Protein AF-A0A7J3XBU8-F1 (afdb_monomer)

Sequence (231 aa):
EALAASSRVFRGDYAGIREYVPGDHPRSVHWKKSVSLGELVVKVYESGGGEAGGSPALVVADWGASNPVELDYLIQTTYSALVVGRGRRYLYLILPSGRVYYVAGDTLEVLKALDTIILVEGVEVRFNYESFQRVGLREVIAEIGKAGGKLTLVDSYYRALAKALVDDVEERDVAKGTTYVIIHPKAYALKYTYLALELEARGYRGVSPRVLKPEEVVTKLREAVAMARGY

Mean predicted aligned error: 11.71 Å

pLDDT: mean 80.99, std 16.02, range [29.06, 97.31]

Structure (mmCIF, N/CA/C/O backbone):
data_AF-A0A7J3XBU8-F1
#
_entry.id   AF-A0A7J3XBU8-F1
#
loop_
_atom_site.group_PDB
_atom_site.id
_atom_site.type_symbol
_atom_site.label_atom_id
_atom_site.label_alt_id
_atom_site.label_comp_id
_atom_site.label_asym_id
_atom_site.label_entity_id
_atom_site.label_seq_id
_atom_site.pdbx_PDB_ins_code
_atom_site.Cartn_x
_atom_site.Cartn_y
_atom_site.Cartn_z
_atom_site.occupancy
_atom_site.B_iso_or_equiv
_atom_site.auth_seq_id
_atom_site.auth_comp_id
_atom_site.auth_asym_id
_atom_site.auth_atom_id
_atom_site.pdbx_PDB_model_num
ATOM 1 N N . GLU A 1 1 ? 16.327 10.574 41.858 1.00 38.88 1 GLU A N 1
ATOM 2 C CA . GLU A 1 1 ? 15.604 9.476 41.168 1.00 38.88 1 GLU A CA 1
ATOM 3 C C . GLU A 1 1 ? 15.016 9.845 39.794 1.00 38.88 1 GLU A C 1
ATOM 5 O O . GLU A 1 1 ? 15.082 9.014 38.899 1.00 38.88 1 GLU A O 1
ATOM 10 N N . ALA A 1 2 ? 14.557 11.081 39.540 1.00 34.72 2 ALA A N 1
ATOM 11 C CA . ALA A 1 2 ? 13.993 11.494 38.235 1.00 34.72 2 ALA A CA 1
ATOM 12 C C . ALA A 1 2 ? 14.961 11.445 37.022 1.00 34.72 2 ALA A C 1
ATOM 14 O O . ALA A 1 2 ? 14.530 11.289 35.881 1.00 34.72 2 ALA A O 1
ATOM 15 N N . LEU A 1 3 ? 16.277 11.530 37.246 1.00 33.47 3 LEU A N 1
ATOM 16 C CA . LEU A 1 3 ? 17.291 11.456 36.182 1.00 33.47 3 LEU A CA 1
ATOM 17 C C . LEU A 1 3 ? 17.485 10.034 35.623 1.00 33.47 3 LEU A C 1
ATOM 19 O O . LEU A 1 3 ? 17.812 9.883 34.448 1.00 33.47 3 LEU A O 1
ATOM 23 N N . ALA A 1 4 ? 17.228 8.993 36.422 1.00 29.92 4 ALA A N 1
ATOM 24 C CA . ALA A 1 4 ? 17.397 7.598 36.003 1.00 29.92 4 ALA A CA 1
ATOM 25 C C . ALA A 1 4 ? 16.232 7.089 35.129 1.00 29.92 4 ALA A C 1
ATOM 27 O O . ALA A 1 4 ? 16.420 6.192 34.311 1.00 29.92 4 ALA A O 1
ATOM 28 N N . ALA A 1 5 ? 15.044 7.696 35.241 1.00 33.78 5 ALA A N 1
ATOM 29 C CA . ALA A 1 5 ? 13.906 7.412 34.361 1.00 33.78 5 ALA A CA 1
ATOM 30 C C . ALA A 1 5 ? 14.053 8.055 32.963 1.00 33.78 5 ALA A C 1
ATOM 32 O O . ALA A 1 5 ? 13.462 7.581 31.996 1.00 33.78 5 ALA A O 1
ATOM 33 N N . SER A 1 6 ? 14.878 9.103 32.838 1.00 35.25 6 SER A N 1
ATOM 34 C CA . SER A 1 6 ? 15.042 9.904 31.614 1.00 35.25 6 SER A CA 1
ATOM 35 C C . SER A 1 6 ? 15.882 9.219 30.523 1.00 35.25 6 SER A C 1
ATOM 37 O O . SER A 1 6 ? 15.663 9.462 29.338 1.00 35.25 6 SER A O 1
ATOM 39 N N . SER A 1 7 ? 16.799 8.317 30.889 1.00 35.41 7 SER A N 1
ATOM 40 C CA . SER A 1 7 ? 17.631 7.570 29.928 1.00 35.41 7 SER A CA 1
ATOM 41 C C . SER A 1 7 ? 16.892 6.424 29.224 1.00 35.41 7 SER A C 1
ATOM 43 O O . SER A 1 7 ? 17.422 5.841 28.278 1.00 35.41 7 SER A O 1
ATOM 45 N N . ARG A 1 8 ? 15.663 6.098 29.652 1.00 41.41 8 ARG A N 1
ATOM 46 C CA . ARG A 1 8 ? 14.843 5.038 29.043 1.00 41.41 8 ARG A CA 1
ATOM 47 C C . ARG A 1 8 ? 14.108 5.472 27.773 1.00 41.41 8 ARG A C 1
ATOM 49 O O . ARG A 1 8 ? 13.755 4.604 26.987 1.00 41.41 8 ARG A O 1
ATOM 56 N N . VAL A 1 9 ? 13.900 6.775 27.553 1.00 48.53 9 VAL A N 1
ATOM 57 C CA . VAL A 1 9 ? 13.070 7.283 26.437 1.00 48.53 9 VAL A CA 1
ATOM 58 C C . VAL A 1 9 ? 13.798 7.231 25.082 1.00 48.53 9 VAL A C 1
ATOM 60 O O . VAL A 1 9 ? 13.155 7.236 24.040 1.00 48.53 9 VAL A O 1
ATOM 63 N N . PHE A 1 10 ? 15.131 7.135 25.075 1.00 52.69 10 PHE A N 1
ATOM 64 C CA . PHE A 1 10 ? 15.959 7.249 23.863 1.00 52.69 10 PHE A CA 1
ATOM 65 C C . PHE A 1 10 ? 16.778 5.982 23.567 1.00 52.69 10 PHE A C 1
ATOM 67 O O . PHE A 1 10 ? 17.949 6.073 23.203 1.00 52.69 10 PHE A O 1
ATOM 74 N N . ARG A 1 11 ? 16.206 4.788 23.766 1.00 44.72 11 ARG A N 1
ATOM 75 C CA . ARG A 1 11 ? 16.847 3.528 23.351 1.00 44.72 11 ARG A CA 1
ATOM 76 C C . ARG A 1 11 ? 16.353 3.125 21.964 1.00 44.72 11 ARG A C 1
ATOM 78 O O . ARG A 1 11 ? 15.220 2.674 21.836 1.00 44.72 11 ARG A O 1
ATOM 85 N N . GLY A 1 12 ? 17.211 3.276 20.961 1.00 54.31 12 GLY A N 1
ATOM 86 C CA . GLY A 1 12 ? 16.928 2.878 19.586 1.00 54.31 12 GLY A CA 1
ATOM 87 C C . GLY A 1 12 ? 17.854 3.537 18.572 1.00 54.31 12 GLY A C 1
ATOM 88 O O . GLY A 1 12 ? 18.470 4.560 18.882 1.00 54.31 12 GLY A O 1
ATOM 89 N N . ASP A 1 13 ? 17.930 2.973 17.369 1.00 53.25 13 ASP A N 1
ATOM 90 C CA . ASP A 1 13 ? 18.621 3.615 16.251 1.00 53.25 13 ASP A CA 1
ATOM 91 C C . ASP A 1 13 ? 17.773 4.764 15.708 1.00 53.25 13 ASP A C 1
ATOM 93 O O . ASP A 1 13 ? 16.540 4.727 15.726 1.00 53.25 13 ASP A O 1
ATOM 97 N N . TYR A 1 14 ? 18.437 5.831 15.266 1.00 60.34 14 TYR A N 1
ATOM 98 C CA . TYR A 1 14 ? 17.754 6.977 14.680 1.00 60.34 14 TYR A CA 1
ATOM 99 C C . TYR A 1 14 ? 17.086 6.562 13.363 1.00 60.34 14 TYR A C 1
ATOM 101 O O . TYR A 1 14 ? 17.762 6.334 12.362 1.00 60.34 14 TYR A O 1
ATOM 109 N N . ALA A 1 15 ? 15.758 6.501 13.372 1.00 62.69 15 ALA A N 1
ATOM 110 C CA . ALA A 1 15 ? 14.941 6.037 12.255 1.00 62.69 15 ALA A CA 1
ATOM 111 C C . ALA A 1 15 ? 14.477 7.181 11.337 1.00 62.69 15 ALA A C 1
ATOM 113 O O . ALA A 1 15 ? 14.046 6.947 10.211 1.00 62.69 15 ALA A O 1
ATOM 114 N N . GLY A 1 16 ? 14.580 8.436 11.791 1.00 76.94 16 GLY A N 1
ATOM 115 C CA . GLY A 1 16 ? 14.260 9.606 10.976 1.00 76.94 16 GLY A CA 1
ATOM 116 C C . GLY A 1 16 ? 13.596 10.732 11.755 1.00 76.94 16 GLY A C 1
ATOM 117 O O . GLY A 1 16 ? 13.809 10.904 12.957 1.00 76.94 16 GLY A O 1
ATOM 118 N N . ILE A 1 17 ? 12.793 11.521 11.044 1.00 78.94 17 ILE A N 1
ATOM 119 C CA . ILE A 1 17 ? 12.010 12.623 11.606 1.00 78.94 17 ILE A CA 1
ATOM 120 C C . ILE A 1 17 ? 10.520 12.397 11.363 1.00 78.94 17 ILE A C 1
ATOM 122 O O . ILE A 1 17 ? 10.134 11.851 10.333 1.00 78.94 17 ILE A O 1
ATOM 126 N N . ARG A 1 18 ? 9.691 12.874 12.286 1.00 83.88 18 ARG A N 1
ATOM 127 C CA . ARG A 1 18 ? 8.251 13.083 12.085 1.00 83.88 18 ARG A CA 1
ATOM 128 C C . ARG A 1 18 ? 7.869 14.487 12.537 1.00 83.88 18 ARG A C 1
ATOM 130 O O . ARG A 1 18 ? 8.653 15.134 13.222 1.00 83.88 18 ARG A O 1
ATOM 137 N N . GLU A 1 19 ? 6.675 14.943 12.201 1.00 76.75 19 GLU A N 1
ATOM 138 C CA . GLU A 1 19 ? 6.140 16.214 12.695 1.00 76.75 19 GLU A CA 1
ATOM 139 C C . GLU A 1 19 ? 5.952 16.193 14.225 1.00 76.75 19 GLU A C 1
ATOM 141 O O . GLU A 1 19 ? 5.670 15.145 14.822 1.00 76.75 19 GLU A O 1
ATOM 146 N N . TYR A 1 20 ? 6.168 17.339 14.866 1.00 75.00 20 TYR A N 1
ATOM 147 C CA . TYR A 1 20 ? 5.942 17.556 16.292 1.00 75.00 20 TYR A CA 1
ATOM 148 C C . TYR A 1 20 ? 4.448 17.588 16.602 1.00 75.00 20 TYR A C 1
ATOM 150 O O . TYR A 1 20 ? 3.669 18.244 15.917 1.00 75.00 20 TYR A O 1
ATOM 158 N N . VAL A 1 21 ? 4.064 16.943 17.698 1.00 62.94 21 VAL A N 1
ATOM 159 C CA . VAL A 1 21 ? 2.696 16.925 18.212 1.00 62.94 21 VAL A CA 1
ATOM 160 C C . VAL A 1 21 ? 2.693 17.481 19.640 1.00 62.94 21 VAL A C 1
ATOM 162 O O . VAL A 1 21 ? 3.593 17.158 20.419 1.00 62.94 21 VAL A O 1
ATOM 165 N N . PRO A 1 22 ? 1.698 18.295 20.042 1.00 61.75 22 PRO A N 1
ATOM 166 C CA . PRO A 1 22 ? 1.564 18.739 21.426 1.00 61.75 22 PRO A CA 1
ATOM 167 C C . PRO A 1 22 ? 1.565 17.558 22.409 1.00 61.75 22 PRO A C 1
ATOM 169 O O . PRO A 1 22 ? 0.742 16.653 22.307 1.00 61.75 22 PRO A O 1
ATOM 172 N N . GLY A 1 23 ? 2.508 17.573 23.353 1.00 61.69 23 GLY A N 1
ATOM 173 C CA . GLY A 1 23 ?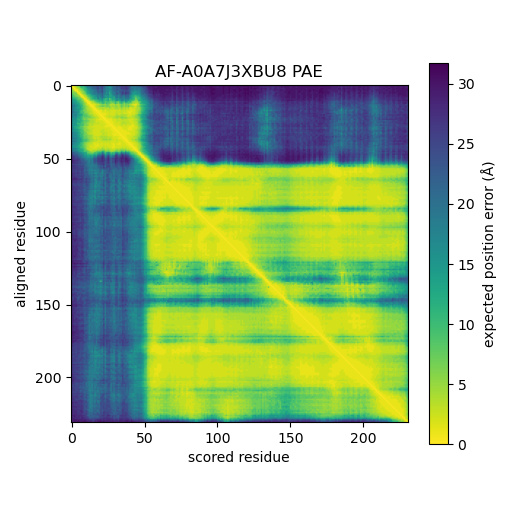 2.784 16.452 24.261 1.00 61.69 23 GLY A CA 1
ATOM 174 C C . GLY A 1 23 ? 4.113 15.751 23.973 1.00 61.69 23 GLY A C 1
ATOM 175 O O . GLY A 1 23 ? 4.631 15.046 24.840 1.00 61.69 23 GLY A O 1
ATOM 176 N N . ASP A 1 24 ? 4.715 15.999 22.808 1.00 63.09 24 ASP A N 1
ATOM 177 C CA . ASP A 1 24 ? 6.066 15.545 22.513 1.00 63.09 24 ASP A CA 1
ATOM 178 C C . ASP A 1 24 ? 7.092 16.198 23.434 1.00 63.09 24 ASP A C 1
ATOM 180 O O . ASP A 1 24 ? 7.089 17.404 23.693 1.00 63.09 24 ASP A O 1
ATOM 184 N N . HIS A 1 25 ? 8.018 15.375 23.920 1.00 70.12 25 HIS A N 1
ATOM 185 C CA . HIS A 1 25 ? 9.048 15.839 24.830 1.00 70.12 25 HIS A CA 1
ATOM 186 C C . HIS A 1 25 ? 9.980 16.844 24.117 1.00 70.12 25 HIS A C 1
ATOM 188 O O . HIS A 1 25 ? 10.548 16.501 23.086 1.00 70.12 25 HIS A O 1
ATOM 194 N N . PRO A 1 26 ? 10.288 18.031 24.674 1.00 79.06 26 PRO A N 1
ATOM 195 C CA . PRO A 1 26 ? 11.113 19.045 23.993 1.00 79.06 26 PRO A CA 1
ATOM 196 C C . PRO A 1 26 ? 12.498 18.563 23.517 1.00 79.06 26 PRO A C 1
ATOM 198 O O . PRO A 1 26 ? 13.080 19.109 22.583 1.00 79.06 26 PRO A O 1
ATOM 201 N N . ARG A 1 27 ? 13.044 17.514 24.149 1.00 75.94 27 ARG A N 1
ATOM 202 C CA . ARG A 1 27 ? 14.307 16.863 23.736 1.00 75.94 27 ARG A CA 1
ATOM 203 C C . ARG A 1 27 ? 14.192 15.938 22.518 1.00 75.94 27 ARG A C 1
ATOM 205 O O . ARG A 1 27 ? 15.224 15.630 21.927 1.00 75.94 27 ARG A O 1
ATOM 212 N N . SER A 1 28 ? 12.993 15.483 22.150 1.00 75.69 28 SER A N 1
ATOM 213 C CA . SER A 1 28 ? 12.793 14.730 20.909 1.00 75.69 28 SER A CA 1
ATOM 214 C C . SER A 1 28 ? 12.788 15.656 19.694 1.00 75.69 28 SER A C 1
ATOM 216 O O . SER A 1 28 ? 13.068 15.190 18.599 1.00 75.69 28 SER A O 1
ATOM 218 N N . VAL A 1 29 ? 12.569 16.966 19.861 1.00 83.19 29 VAL A N 1
ATOM 219 C CA . VAL A 1 29 ? 12.571 17.935 18.756 1.00 83.19 29 VAL A CA 1
ATOM 220 C C . VAL A 1 29 ? 13.934 17.977 18.061 1.00 83.19 29 VAL A C 1
ATOM 222 O O . VAL A 1 29 ? 14.988 18.196 18.667 1.00 83.19 29 VAL A O 1
ATOM 225 N N . HIS A 1 30 ? 13.923 17.788 16.745 1.00 86.44 30 HIS A N 1
ATOM 226 C CA . HIS A 1 30 ? 15.091 17.936 15.896 1.00 86.44 30 HIS A CA 1
ATOM 227 C C . HIS A 1 30 ? 15.284 19.414 15.522 1.00 86.44 30 HIS A C 1
ATOM 229 O O . HIS A 1 30 ? 15.198 19.784 14.355 1.00 86.44 30 HIS A O 1
ATOM 235 N N . TRP A 1 31 ? 15.640 20.251 16.502 1.00 82.81 31 TRP A N 1
ATOM 236 C CA . TRP A 1 31 ? 15.724 21.717 16.378 1.00 82.81 31 TRP A CA 1
ATOM 237 C C . TRP A 1 31 ? 16.372 22.226 15.086 1.00 82.81 31 TRP A C 1
ATOM 239 O O . TRP A 1 31 ? 15.790 23.045 14.383 1.00 82.81 31 TRP A O 1
ATOM 249 N N . LYS A 1 32 ? 17.536 21.681 14.709 1.00 81.50 32 LYS A N 1
ATOM 250 C CA . LYS A 1 32 ? 18.239 22.078 13.475 1.00 81.50 32 LYS A CA 1
ATOM 251 C C . LYS A 1 32 ? 17.418 21.827 12.201 1.00 81.50 32 LYS A C 1
ATOM 253 O O . LYS A 1 32 ? 17.478 22.612 11.263 1.00 81.50 32 LYS A O 1
ATOM 258 N N . LYS A 1 33 ? 16.678 20.719 12.158 1.00 72.31 33 LYS A N 1
ATOM 259 C CA . LYS A 1 33 ? 15.861 20.333 11.005 1.00 72.31 33 LYS A CA 1
ATOM 260 C C . LYS A 1 33 ? 14.544 21.098 11.015 1.00 72.31 33 LYS A C 1
ATOM 262 O O . LYS A 1 33 ? 14.131 21.538 9.953 1.00 72.31 33 LYS A O 1
ATOM 267 N N . SER A 1 34 ? 13.981 21.353 12.197 1.00 79.69 34 SER A N 1
ATOM 268 C CA . SER A 1 34 ? 12.792 22.187 12.345 1.00 79.69 34 SER A CA 1
ATOM 269 C C . SER A 1 34 ? 13.008 23.602 11.814 1.00 79.69 34 SER A C 1
ATOM 271 O O . SER A 1 34 ? 12.226 24.097 11.016 1.00 79.69 34 SER A O 1
ATOM 273 N N . VAL A 1 35 ? 14.137 24.224 12.171 1.00 81.25 35 VAL A N 1
ATOM 274 C CA . VAL A 1 35 ? 14.510 25.554 11.657 1.00 81.25 35 VAL A CA 1
ATOM 275 C C . VAL A 1 35 ? 14.693 25.542 10.136 1.00 81.25 35 VAL A C 1
ATOM 277 O O . VAL A 1 35 ? 14.297 26.485 9.465 1.00 81.25 35 VAL A O 1
ATOM 280 N N . SER A 1 36 ? 15.267 24.471 9.579 1.00 71.25 36 SER A N 1
ATOM 281 C CA . SER A 1 36 ? 15.469 24.340 8.129 1.00 71.25 36 SER A CA 1
ATOM 282 C C . SER A 1 36 ? 14.178 24.099 7.345 1.00 71.25 36 SER A C 1
ATOM 284 O O . SER A 1 36 ? 14.159 24.397 6.155 1.00 71.25 36 SER A O 1
ATOM 286 N N . LEU A 1 37 ? 13.164 23.491 7.963 1.00 72.06 37 LEU A N 1
ATOM 287 C CA . LEU A 1 37 ? 11.890 23.158 7.320 1.00 72.06 37 LEU A CA 1
ATOM 288 C C . LEU A 1 37 ? 10.805 24.211 7.578 1.00 72.06 37 LEU A C 1
ATOM 290 O O . LEU A 1 37 ? 9.806 24.215 6.878 1.00 72.06 37 LEU A O 1
ATOM 294 N N . GLY A 1 38 ? 10.993 25.093 8.565 1.00 72.75 38 GLY A N 1
ATOM 295 C CA . GLY A 1 38 ? 9.966 26.047 8.996 1.00 72.75 38 GLY A CA 1
ATOM 296 C C . GLY A 1 38 ? 8.876 25.431 9.881 1.00 72.75 38 GLY A C 1
ATOM 297 O O . GLY A 1 38 ? 7.970 26.139 10.306 1.00 72.75 38 GLY A O 1
ATOM 298 N N . GLU A 1 39 ? 8.987 24.144 10.212 1.00 77.69 39 GLU A N 1
ATOM 299 C CA . GLU A 1 39 ? 7.987 23.371 10.953 1.00 77.69 39 GLU A CA 1
ATOM 300 C C . GLU A 1 39 ? 8.656 22.543 12.051 1.00 77.69 39 GLU A C 1
ATOM 302 O O . GLU A 1 39 ? 9.781 22.064 11.892 1.00 77.69 39 GLU A O 1
ATOM 307 N N . LEU A 1 40 ? 7.990 22.359 13.194 1.00 79.12 40 LEU A N 1
ATOM 308 C CA . LEU A 1 40 ? 8.552 21.560 14.280 1.00 79.12 40 LEU A CA 1
ATOM 309 C C . LEU A 1 40 ? 8.540 20.074 13.904 1.00 79.12 40 LEU A C 1
ATOM 311 O O . LEU A 1 40 ? 7.491 19.484 13.686 1.00 79.12 40 LEU A O 1
ATOM 315 N N . VAL A 1 41 ? 9.718 19.452 13.896 1.00 80.62 41 VAL A N 1
ATOM 316 C CA . VAL A 1 41 ? 9.888 18.011 13.688 1.00 80.62 41 VAL A CA 1
ATOM 317 C C . VAL A 1 41 ? 10.604 17.369 14.873 1.00 80.62 41 VAL A C 1
ATOM 319 O O . VAL A 1 41 ? 11.455 17.989 15.512 1.00 80.62 41 VAL A O 1
ATOM 322 N N . VAL A 1 42 ? 10.290 16.113 15.171 1.00 85.19 42 VAL A N 1
ATOM 323 C CA . VAL A 1 42 ? 10.889 15.308 16.240 1.00 85.19 42 VAL A CA 1
ATOM 324 C C . VAL A 1 42 ? 11.609 14.083 15.680 1.00 85.19 42 VAL A C 1
ATOM 326 O O . VAL A 1 42 ? 11.231 13.525 14.654 1.00 85.19 42 VAL A O 1
ATOM 329 N N . LYS A 1 43 ? 12.672 13.671 16.368 1.00 83.38 43 LYS A N 1
ATOM 330 C CA . LYS A 1 43 ? 13.491 12.494 16.087 1.00 83.38 43 LYS A CA 1
ATOM 331 C C . LYS A 1 43 ? 12.710 11.235 16.447 1.00 83.38 43 LYS A C 1
ATOM 333 O O . LYS A 1 43 ? 12.230 11.109 17.574 1.00 83.38 43 LYS A O 1
ATOM 338 N N . VAL A 1 44 ? 12.630 10.307 15.506 1.00 76.88 44 VAL A N 1
ATOM 339 C CA . VAL A 1 44 ? 12.061 8.975 15.713 1.00 76.88 44 VAL A CA 1
ATOM 340 C C . VAL A 1 44 ? 13.209 8.003 15.947 1.00 76.88 44 VAL A C 1
ATOM 342 O O . VAL A 1 44 ? 14.196 8.018 15.211 1.00 76.88 44 VAL A O 1
ATOM 345 N N . TYR A 1 45 ? 13.080 7.184 16.987 1.00 64.44 45 TYR A N 1
ATOM 346 C CA . TYR A 1 45 ? 14.028 6.129 17.323 1.00 64.44 45 TYR A CA 1
ATOM 347 C C . TYR A 1 45 ? 13.298 4.789 17.260 1.00 64.44 45 TYR A C 1
ATOM 349 O O . TYR A 1 45 ? 12.237 4.649 17.868 1.00 64.44 45 TYR A O 1
ATOM 357 N N . GLU A 1 46 ? 13.841 3.823 16.526 1.00 56.75 46 GLU A N 1
ATOM 358 C CA . GLU A 1 46 ? 13.315 2.457 16.511 1.00 56.75 46 GLU A CA 1
ATOM 359 C C . GLU A 1 46 ? 13.821 1.718 17.749 1.00 56.75 46 GLU A C 1
ATOM 361 O O . GLU A 1 46 ? 15.020 1.489 17.910 1.00 56.75 46 GLU A O 1
ATOM 366 N N . SER A 1 47 ? 12.911 1.351 18.655 1.00 39.56 47 SER A N 1
ATOM 367 C CA . SER A 1 47 ? 13.243 0.474 19.775 1.00 39.56 47 SER A CA 1
ATOM 368 C C . SER A 1 47 ? 13.672 -0.883 19.225 1.00 39.56 47 SER A C 1
ATOM 370 O O . SER A 1 47 ? 12.865 -1.560 18.591 1.00 39.56 47 SER A O 1
ATOM 372 N N . GLY A 1 48 ? 14.934 -1.251 19.469 1.00 36.69 48 GLY A N 1
ATOM 373 C CA . GLY A 1 48 ? 15.571 -2.465 18.963 1.00 36.69 48 GLY A CA 1
ATOM 374 C C . GLY A 1 48 ? 14.665 -3.693 19.042 1.00 36.69 48 GLY A C 1
ATOM 375 O O . GLY A 1 48 ? 14.377 -4.207 20.122 1.00 36.69 48 GLY A O 1
ATOM 376 N N . GLY A 1 49 ? 14.236 -4.136 17.865 1.00 29.06 49 GLY A N 1
ATOM 377 C CA . GLY A 1 49 ? 13.327 -5.247 17.642 1.00 29.06 49 GLY A CA 1
ATOM 378 C C . GLY A 1 49 ? 13.438 -5.702 16.193 1.00 29.06 49 GLY A C 1
ATOM 379 O O . GLY A 1 49 ? 12.482 -5.598 15.441 1.00 29.06 49 GLY A O 1
ATOM 380 N N . GLY A 1 50 ? 14.628 -6.185 15.827 1.00 29.72 50 GLY A N 1
ATOM 381 C CA . GLY A 1 50 ? 14.907 -6.843 14.554 1.00 29.72 50 GLY A CA 1
ATOM 382 C C . GLY A 1 50 ? 15.186 -5.883 13.402 1.00 29.72 50 GLY A C 1
ATOM 383 O O . GLY A 1 50 ? 14.347 -5.073 13.029 1.00 29.72 50 GLY A O 1
ATOM 384 N N . GLU A 1 51 ? 16.355 -6.037 12.784 1.00 34.47 51 GLU A N 1
ATOM 385 C CA . GLU A 1 51 ? 16.589 -5.613 11.407 1.00 34.47 51 GLU A CA 1
ATOM 386 C C . GLU A 1 51 ? 15.485 -6.193 10.505 1.00 34.47 51 GLU A C 1
ATOM 388 O O . GLU A 1 51 ? 15.580 -7.312 10.005 1.00 34.47 51 GLU A O 1
ATOM 393 N N . ALA A 1 52 ? 14.427 -5.426 10.261 1.00 34.47 52 ALA A N 1
ATOM 394 C CA . ALA A 1 52 ? 13.502 -5.666 9.165 1.00 34.47 52 ALA A CA 1
ATOM 395 C C . ALA A 1 52 ? 13.964 -4.870 7.936 1.00 34.47 52 ALA A C 1
ATOM 397 O O . ALA A 1 52 ? 13.181 -4.205 7.265 1.00 34.47 52 ALA A O 1
ATOM 398 N N . GLY A 1 53 ? 15.256 -4.974 7.601 1.00 39.62 53 GLY A N 1
ATOM 399 C CA . GLY A 1 53 ? 15.817 -4.577 6.305 1.00 39.62 53 GLY A CA 1
ATOM 400 C C . GLY A 1 53 ? 15.381 -5.520 5.177 1.00 39.62 53 GLY A C 1
ATOM 401 O O . GLY A 1 53 ? 16.174 -5.871 4.307 1.00 39.62 53 GLY A O 1
ATOM 402 N N . GLY A 1 54 ? 14.137 -5.998 5.224 1.00 53.88 54 GLY A N 1
ATOM 403 C CA . GLY A 1 54 ? 13.553 -6.854 4.208 1.00 53.88 54 GLY A CA 1
ATOM 404 C C . GLY A 1 54 ? 13.036 -5.997 3.065 1.00 53.88 54 GLY A C 1
ATOM 405 O O . GLY A 1 54 ? 12.288 -5.047 3.270 1.00 53.88 54 GLY A O 1
ATOM 406 N N . SER A 1 55 ? 13.406 -6.326 1.835 1.00 70.12 55 SER A N 1
ATOM 407 C CA . SER A 1 55 ? 12.753 -5.712 0.687 1.00 70.12 55 SER A CA 1
ATOM 408 C C . SER A 1 55 ? 11.307 -6.211 0.609 1.00 70.12 55 SER A C 1
ATOM 410 O O . SER A 1 55 ? 11.109 -7.428 0.662 1.00 70.12 55 SER A O 1
ATOM 412 N N . PRO A 1 56 ? 10.293 -5.336 0.485 1.00 82.31 56 PRO A N 1
ATOM 413 C CA . PRO A 1 56 ? 8.912 -5.790 0.403 1.00 82.31 56 PRO A CA 1
ATOM 414 C C . PRO A 1 56 ? 8.727 -6.569 -0.895 1.00 82.31 56 PRO A C 1
ATOM 416 O O . PRO A 1 56 ? 9.158 -6.114 -1.956 1.00 82.31 56 PRO A O 1
ATOM 419 N N . ALA A 1 57 ? 8.138 -7.757 -0.813 1.00 90.31 57 ALA A N 1
ATOM 420 C CA . ALA A 1 57 ? 7.713 -8.514 -1.986 1.00 90.31 57 ALA A CA 1
ATOM 421 C C . ALA A 1 57 ? 6.247 -8.218 -2.325 1.00 90.31 57 ALA A C 1
ATOM 423 O O . ALA A 1 57 ? 5.921 -8.140 -3.506 1.00 90.31 57 ALA A O 1
ATOM 424 N N . LEU A 1 58 ? 5.403 -7.968 -1.318 1.00 95.12 58 LEU A N 1
ATOM 425 C CA . LEU A 1 58 ? 4.052 -7.433 -1.483 1.00 95.12 58 LEU A CA 1
ATOM 426 C C . LEU A 1 58 ? 4.039 -5.915 -1.250 1.00 95.12 58 LEU A C 1
ATOM 428 O O . LEU A 1 58 ? 4.431 -5.430 -0.191 1.00 95.12 58 LEU A O 1
ATOM 432 N N . VAL A 1 59 ? 3.558 -5.161 -2.230 1.00 96.00 59 VAL A N 1
ATOM 433 C CA . VAL A 1 59 ? 3.339 -3.717 -2.150 1.00 96.00 59 VAL A CA 1
ATOM 434 C C . VAL A 1 59 ? 1.843 -3.469 -2.277 1.00 96.00 59 VAL A C 1
ATOM 436 O O . VAL A 1 59 ? 1.271 -3.686 -3.342 1.00 96.00 59 VAL A O 1
ATOM 439 N N . VAL A 1 60 ? 1.207 -3.016 -1.198 1.00 96.94 60 VAL A N 1
ATOM 440 C CA . VAL A 1 60 ? -0.183 -2.544 -1.228 1.00 96.94 60 VAL A CA 1
ATOM 441 C C . VAL A 1 60 ? -0.151 -1.024 -1.303 1.00 96.94 60 VAL A C 1
ATOM 443 O O . VAL A 1 60 ? 0.226 -0.371 -0.334 1.00 96.94 60 VAL A O 1
ATOM 446 N N . ALA A 1 61 ? -0.507 -0.461 -2.452 1.00 96.81 61 ALA A N 1
ATOM 447 C CA . ALA A 1 61 ? -0.467 0.971 -2.711 1.00 96.81 61 ALA A CA 1
ATOM 448 C C . ALA A 1 61 ? -1.878 1.521 -2.942 1.00 96.81 61 ALA A C 1
ATOM 450 O O . ALA A 1 61 ? -2.590 1.065 -3.829 1.00 96.81 61 ALA A O 1
ATOM 451 N N . ASP A 1 62 ? -2.271 2.525 -2.166 1.00 96.19 62 ASP A N 1
ATOM 452 C CA . ASP A 1 62 ? -3.487 3.310 -2.366 1.00 96.19 62 ASP A CA 1
ATOM 453 C C . ASP A 1 62 ? -3.102 4.740 -2.708 1.00 96.19 62 ASP A C 1
ATOM 455 O O . ASP A 1 62 ? -2.491 5.442 -1.903 1.00 96.19 62 ASP A O 1
ATOM 459 N N . TRP A 1 63 ? -3.442 5.149 -3.924 1.00 95.06 63 TRP A N 1
ATOM 460 C CA . TRP A 1 63 ? -3.166 6.470 -4.469 1.00 95.06 63 TRP A CA 1
ATOM 461 C C . TRP A 1 63 ? -4.353 7.423 -4.321 1.00 95.06 63 TRP A C 1
ATOM 463 O O . TRP A 1 63 ? -4.378 8.457 -4.979 1.00 95.06 63 TRP A O 1
ATOM 473 N N . GLY A 1 64 ? -5.328 7.133 -3.453 1.00 91.56 64 GLY A N 1
ATOM 474 C CA . GLY A 1 64 ? -6.428 8.033 -3.083 1.00 91.56 64 GLY A CA 1
ATOM 475 C C . GLY A 1 64 ? -5.984 9.289 -2.317 1.00 91.56 64 GLY A C 1
ATOM 476 O O . GLY A 1 64 ? -6.524 9.583 -1.255 1.00 91.56 64 GLY A O 1
ATOM 477 N N . ALA A 1 65 ? -4.987 10.007 -2.834 1.00 89.06 65 ALA A N 1
ATOM 478 C CA . ALA A 1 65 ? -4.365 11.177 -2.240 1.00 89.06 65 ALA A CA 1
ATOM 479 C C . ALA A 1 65 ? -5.344 12.338 -2.033 1.00 89.06 65 ALA A C 1
ATOM 481 O O . ALA A 1 65 ? -6.266 12.572 -2.820 1.00 89.06 65 ALA A O 1
ATOM 482 N N . SER A 1 66 ? -5.072 13.110 -0.986 1.00 87.94 66 SER A N 1
ATOM 483 C CA . SER A 1 66 ? -5.844 14.287 -0.587 1.00 87.94 66 SER A CA 1
ATOM 484 C C . SER A 1 66 ? -5.437 15.546 -1.354 1.00 87.94 66 SER A C 1
ATOM 486 O O . SER A 1 66 ? -6.185 16.520 -1.345 1.00 87.94 66 SER A O 1
ATOM 488 N N . ASN A 1 67 ? -4.246 15.550 -1.966 1.00 87.00 67 ASN A N 1
ATOM 489 C CA . ASN A 1 67 ? -3.683 16.651 -2.752 1.00 87.00 67 ASN A CA 1
ATOM 490 C C . ASN A 1 67 ? -2.550 16.152 -3.686 1.00 87.00 67 ASN A C 1
ATOM 492 O O . ASN A 1 67 ? -2.054 15.036 -3.492 1.00 87.00 67 ASN A O 1
ATOM 496 N N . PRO A 1 68 ? -2.123 16.945 -4.694 1.00 88.19 68 PRO A N 1
ATOM 497 C CA . PRO A 1 68 ? -1.125 16.513 -5.683 1.00 88.19 68 PRO A CA 1
ATOM 498 C C . PRO A 1 68 ? 0.250 16.169 -5.102 1.00 88.19 68 PRO A C 1
ATOM 500 O O . PRO A 1 68 ? 0.915 15.268 -5.603 1.00 88.19 68 PRO A O 1
ATOM 503 N N . VAL A 1 69 ? 0.671 16.858 -4.037 1.00 86.62 69 VAL A N 1
ATOM 504 C CA . VAL A 1 69 ? 1.968 16.615 -3.383 1.00 86.62 69 VAL A CA 1
ATOM 505 C C . VAL A 1 69 ? 1.973 15.246 -2.704 1.00 86.62 69 VAL A C 1
ATOM 507 O O . VAL A 1 69 ? 2.935 14.491 -2.815 1.00 86.62 69 VAL A O 1
ATOM 510 N N . GLU A 1 70 ? 0.877 14.896 -2.029 1.00 85.94 70 GLU A N 1
ATOM 511 C CA . GLU A 1 70 ? 0.700 13.569 -1.446 1.00 85.94 70 GLU A CA 1
ATOM 512 C C . GLU A 1 70 ? 0.647 12.489 -2.536 1.00 85.94 70 GLU A C 1
ATOM 514 O O . GLU A 1 70 ? 1.256 11.437 -2.365 1.00 85.94 70 GLU A O 1
ATOM 519 N N . LEU A 1 71 ? -0.010 12.748 -3.673 1.00 90.38 71 LEU A N 1
ATOM 520 C CA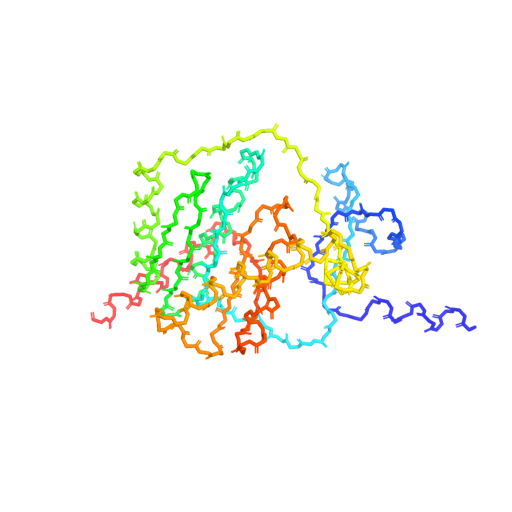 . LEU A 1 71 ? -0.047 11.798 -4.790 1.00 90.38 71 LEU A CA 1
ATOM 521 C C . LEU A 1 71 ? 1.355 11.492 -5.332 1.00 90.38 71 LEU A C 1
ATOM 523 O O . LEU A 1 71 ? 1.706 10.321 -5.468 1.00 90.38 71 LEU A O 1
ATOM 527 N N . ASP A 1 72 ? 2.157 12.525 -5.594 1.00 87.31 72 ASP A N 1
ATOM 528 C CA . ASP A 1 72 ? 3.536 12.368 -6.071 1.00 87.31 72 ASP A CA 1
ATOM 529 C C . ASP A 1 72 ? 4.374 11.538 -5.087 1.00 87.31 72 ASP A C 1
ATOM 531 O O . ASP A 1 72 ? 5.028 10.563 -5.467 1.00 87.31 72 ASP A O 1
ATOM 535 N N . TYR A 1 73 ? 4.247 11.830 -3.788 1.00 87.44 73 TYR A N 1
ATOM 536 C CA . TYR A 1 73 ? 4.906 11.058 -2.738 1.00 87.44 73 TYR A CA 1
ATOM 537 C C . TYR A 1 73 ? 4.486 9.579 -2.734 1.00 87.44 73 TYR A C 1
ATOM 539 O O . TYR A 1 73 ? 5.336 8.691 -2.608 1.00 87.44 73 TYR A O 1
ATOM 547 N N . LEU A 1 74 ? 3.191 9.280 -2.880 1.00 90.94 74 LEU A N 1
ATOM 548 C CA . LEU A 1 74 ? 2.682 7.904 -2.912 1.00 90.94 74 LEU A CA 1
ATOM 549 C C . LEU A 1 74 ? 3.195 7.143 -4.138 1.00 90.94 74 LEU A C 1
ATOM 551 O O . LEU A 1 74 ? 3.634 5.995 -4.007 1.00 90.94 74 LEU A O 1
ATOM 555 N N . ILE A 1 75 ? 3.208 7.785 -5.308 1.00 92.00 75 ILE A N 1
ATOM 556 C CA . ILE A 1 75 ? 3.757 7.217 -6.543 1.00 92.00 75 ILE A CA 1
ATOM 557 C C . ILE A 1 75 ? 5.253 6.929 -6.359 1.00 92.00 75 ILE A C 1
ATOM 559 O O . ILE A 1 75 ? 5.691 5.790 -6.547 1.00 92.00 75 ILE A O 1
ATOM 563 N N . GLN A 1 76 ? 6.037 7.910 -5.904 1.00 87.81 76 GLN A N 1
ATOM 564 C CA . GLN A 1 76 ? 7.479 7.759 -5.691 1.00 87.81 76 GLN A CA 1
ATOM 565 C C . GLN A 1 76 ? 7.812 6.660 -4.669 1.00 87.81 76 GLN A C 1
ATOM 567 O O . GLN A 1 76 ? 8.743 5.867 -4.863 1.00 87.81 76 GLN A O 1
ATOM 572 N N . THR A 1 77 ? 7.041 6.579 -3.584 1.00 90.19 77 THR A N 1
ATOM 573 C CA . THR A 1 77 ? 7.192 5.532 -2.566 1.00 90.19 77 THR A CA 1
ATOM 574 C C . THR A 1 77 ? 6.873 4.155 -3.149 1.00 90.19 77 THR A C 1
ATOM 576 O O . THR A 1 77 ? 7.579 3.189 -2.855 1.00 90.19 77 THR A O 1
ATOM 579 N N . THR A 1 78 ? 5.867 4.063 -4.028 1.00 94.12 78 THR A N 1
ATOM 580 C CA . THR A 1 78 ? 5.485 2.814 -4.711 1.00 94.12 78 THR A CA 1
ATOM 581 C C . THR A 1 78 ? 6.618 2.321 -5.605 1.00 94.12 78 THR A C 1
ATOM 583 O O . THR A 1 78 ? 7.051 1.176 -5.469 1.00 94.12 78 THR A O 1
ATOM 586 N N . TYR A 1 79 ? 7.182 3.199 -6.439 1.00 92.19 79 TYR A N 1
ATOM 587 C CA . TYR A 1 79 ? 8.359 2.876 -7.250 1.00 92.19 79 TYR A CA 1
ATOM 588 C C . TYR A 1 79 ? 9.541 2.420 -6.391 1.00 92.19 79 TYR A C 1
ATOM 590 O O . TYR A 1 79 ? 10.152 1.389 -6.676 1.00 92.19 79 TYR A O 1
ATOM 598 N N . SER A 1 80 ? 9.830 3.149 -5.311 1.00 89.50 80 SER A N 1
ATOM 599 C CA . SER A 1 80 ? 10.926 2.825 -4.393 1.00 89.50 80 SER A CA 1
ATOM 600 C C . SER A 1 80 ? 10.756 1.431 -3.779 1.00 89.50 80 SER A C 1
ATOM 602 O O . SER A 1 80 ? 11.684 0.625 -3.805 1.00 89.50 80 SER A O 1
ATOM 604 N N . ALA A 1 81 ? 9.558 1.100 -3.295 1.00 90.75 81 ALA A N 1
ATOM 605 C CA . ALA A 1 81 ? 9.265 -0.211 -2.721 1.00 90.75 81 ALA A CA 1
ATOM 606 C C . ALA A 1 81 ? 9.469 -1.360 -3.724 1.00 90.75 81 ALA A C 1
ATOM 608 O O . ALA A 1 81 ? 10.047 -2.397 -3.379 1.00 90.75 81 ALA A O 1
ATOM 609 N N . LEU A 1 82 ? 9.048 -1.165 -4.976 1.00 92.06 82 LEU A N 1
ATOM 610 C CA . LEU A 1 82 ? 9.168 -2.175 -6.027 1.00 92.06 82 LEU A CA 1
ATOM 611 C C . LEU A 1 82 ? 10.632 -2.465 -6.393 1.00 92.06 82 LEU A C 1
ATOM 613 O O . LEU A 1 82 ? 10.992 -3.632 -6.569 1.00 92.06 82 LEU A O 1
ATOM 617 N N . VAL A 1 83 ? 11.501 -1.449 -6.428 1.00 89.75 83 VAL A N 1
ATOM 618 C CA . VAL A 1 83 ? 12.904 -1.610 -6.863 1.00 89.75 83 VAL A CA 1
ATOM 619 C C . VAL A 1 83 ? 13.872 -2.080 -5.771 1.00 89.75 83 VAL A C 1
ATOM 621 O O . VAL A 1 83 ? 14.952 -2.568 -6.093 1.00 89.75 83 VAL A O 1
ATOM 624 N N . VAL A 1 84 ? 13.531 -1.953 -4.483 1.00 82.88 84 VAL A N 1
ATOM 625 C CA . VAL A 1 84 ? 14.472 -2.233 -3.373 1.00 82.88 84 VAL A CA 1
ATOM 626 C C . VAL A 1 84 ? 14.869 -3.713 -3.253 1.00 82.88 84 VAL A C 1
ATOM 628 O O . VAL A 1 84 ? 15.933 -4.015 -2.715 1.00 82.88 84 VAL A O 1
ATOM 631 N N . GLY A 1 85 ? 14.063 -4.637 -3.768 1.00 73.44 85 GLY A N 1
ATOM 632 C CA . GLY A 1 85 ? 14.253 -6.080 -3.607 1.00 73.44 85 GLY A CA 1
ATOM 633 C C . GLY A 1 85 ? 14.375 -6.875 -4.887 1.00 73.44 85 GLY A C 1
ATOM 634 O O . GLY A 1 85 ? 14.191 -6.379 -5.997 1.00 73.44 85 GLY A O 1
ATOM 635 N N . ARG A 1 86 ? 14.681 -8.154 -4.686 1.00 74.31 86 ARG A N 1
ATOM 636 C CA . ARG A 1 86 ? 14.896 -9.143 -5.740 1.00 74.31 86 ARG A CA 1
ATOM 637 C C . ARG A 1 86 ? 13.775 -10.180 -5.732 1.00 74.31 86 ARG A C 1
ATOM 639 O O . ARG A 1 86 ? 13.089 -10.351 -4.725 1.00 74.31 86 ARG A O 1
ATOM 646 N N . GLY A 1 87 ? 13.638 -10.892 -6.845 1.00 84.06 87 GLY A N 1
ATOM 647 C CA . GLY A 1 87 ? 12.650 -11.954 -7.009 1.00 84.06 87 GLY A CA 1
ATOM 648 C C . GLY A 1 87 ? 11.265 -11.442 -7.395 1.00 84.06 87 GLY A C 1
ATOM 649 O O . GLY A 1 87 ? 11.111 -10.322 -7.883 1.00 84.06 87 GLY A O 1
ATOM 650 N N . ARG A 1 88 ? 10.264 -12.302 -7.196 1.00 89.94 88 ARG A N 1
ATOM 651 C CA . ARG A 1 88 ? 8.874 -12.039 -7.575 1.00 89.94 88 ARG A CA 1
ATOM 652 C C . ARG A 1 88 ? 8.270 -10.934 -6.711 1.00 89.94 88 ARG A C 1
ATOM 654 O O . ARG A 1 88 ? 8.450 -10.910 -5.492 1.00 89.94 88 ARG A O 1
ATOM 661 N N . ARG A 1 89 ? 7.570 -10.014 -7.364 1.00 92.62 89 ARG A N 1
ATOM 662 C CA . ARG A 1 89 ? 6.909 -8.850 -6.785 1.00 92.62 89 ARG A CA 1
ATOM 663 C C . ARG A 1 89 ? 5.410 -8.964 -6.986 1.00 92.62 89 ARG A C 1
ATOM 665 O O . ARG A 1 89 ? 4.962 -9.458 -8.016 1.00 92.62 89 ARG A O 1
ATOM 672 N N . TYR A 1 90 ? 4.671 -8.463 -6.010 1.00 95.50 90 TYR A N 1
ATOM 673 C CA . TYR A 1 90 ? 3.222 -8.396 -6.005 1.00 95.50 90 TYR A CA 1
ATOM 674 C C . TYR A 1 90 ? 2.826 -6.952 -5.731 1.00 95.50 90 TYR A C 1
ATOM 676 O O . TYR A 1 90 ? 3.168 -6.406 -4.684 1.00 95.50 90 TYR A O 1
ATOM 684 N N . LEU A 1 91 ? 2.135 -6.327 -6.673 1.00 96.69 91 LEU A N 1
ATOM 685 C CA . LEU A 1 91 ? 1.593 -4.985 -6.534 1.00 96.69 91 LEU A CA 1
ATOM 686 C C . LEU A 1 91 ? 0.074 -5.081 -6.472 1.00 96.69 91 LEU A C 1
ATOM 688 O O . LEU A 1 91 ? -0.558 -5.515 -7.430 1.00 96.69 91 LEU A O 1
ATOM 692 N N . TYR A 1 92 ? -0.490 -4.632 -5.359 1.00 96.75 92 TYR A N 1
ATOM 693 C CA . TYR A 1 92 ? -1.912 -4.380 -5.203 1.00 96.75 92 TYR A CA 1
ATOM 694 C C . TYR A 1 92 ? -2.120 -2.866 -5.217 1.00 96.75 92 TYR A C 1
ATOM 696 O O . TYR A 1 92 ? -1.799 -2.190 -4.240 1.00 96.75 92 TYR A O 1
ATOM 704 N N . LEU A 1 93 ? -2.596 -2.323 -6.333 1.00 97.31 93 LEU A N 1
ATOM 705 C CA . LEU A 1 93 ? -2.713 -0.887 -6.568 1.00 97.31 93 LEU A CA 1
ATOM 706 C C . LEU A 1 93 ? -4.179 -0.453 -6.579 1.00 97.31 93 LEU A C 1
ATOM 708 O O . LEU A 1 93 ? -4.979 -0.958 -7.359 1.00 97.31 93 LEU A O 1
ATOM 712 N N . ILE A 1 94 ? -4.515 0.530 -5.752 1.00 95.75 94 ILE A N 1
ATOM 713 C CA . ILE A 1 94 ? -5.815 1.194 -5.709 1.00 95.75 94 ILE A CA 1
ATOM 714 C C . ILE A 1 94 ? -5.612 2.612 -6.234 1.00 95.75 94 ILE A C 1
ATOM 716 O O . ILE A 1 94 ? -4.856 3.397 -5.660 1.00 95.75 94 ILE A O 1
ATOM 720 N N . LEU A 1 95 ? -6.270 2.942 -7.339 1.00 94.69 95 LEU A N 1
ATOM 721 C CA . LEU A 1 95 ? -6.178 4.263 -7.956 1.00 94.69 95 LEU A CA 1
ATOM 722 C C . LEU A 1 95 ? -7.107 5.272 -7.277 1.00 94.69 95 LEU A C 1
ATOM 724 O O . LEU A 1 95 ? -8.113 4.865 -6.686 1.00 94.69 95 LEU A O 1
ATOM 728 N N . PRO A 1 96 ? -6.868 6.591 -7.452 1.00 90.88 96 PRO A N 1
ATOM 729 C CA . PRO A 1 96 ? -7.814 7.610 -7.014 1.00 90.88 96 PRO A CA 1
ATOM 730 C C . PRO A 1 96 ? -9.225 7.331 -7.526 1.00 90.88 96 PRO A C 1
ATOM 732 O O . PRO A 1 96 ? -10.174 7.530 -6.782 1.00 90.88 96 PRO A O 1
ATOM 735 N N . SER A 1 97 ? -9.373 6.803 -8.750 1.00 88.75 97 SER A N 1
ATOM 736 C CA . SER A 1 97 ? -10.656 6.428 -9.362 1.00 88.75 97 SER A CA 1
ATOM 737 C C . SER A 1 97 ? -11.430 5.338 -8.598 1.00 88.75 97 SER A C 1
ATOM 739 O O . SER A 1 97 ? -12.633 5.174 -8.808 1.00 88.75 97 SER A O 1
ATOM 741 N N . GLY A 1 98 ? -10.781 4.627 -7.674 1.00 88.75 98 GLY A N 1
ATOM 742 C CA . GLY A 1 98 ? -11.319 3.464 -6.970 1.00 88.75 98 GLY A CA 1
ATOM 743 C C . GLY A 1 98 ? -11.130 2.152 -7.734 1.00 88.75 98 GLY A C 1
ATOM 744 O O . GLY A 1 98 ? -11.488 1.100 -7.210 1.00 88.75 98 GLY A O 1
ATOM 745 N N . ARG A 1 99 ? -10.562 2.192 -8.949 1.00 92.62 99 ARG A N 1
ATOM 746 C CA . ARG A 1 99 ? -10.153 0.981 -9.668 1.00 92.62 99 ARG A CA 1
ATOM 747 C C . ARG A 1 99 ? -9.008 0.301 -8.934 1.00 92.62 99 ARG A C 1
ATOM 749 O O . ARG A 1 99 ? -8.128 0.965 -8.386 1.00 92.62 99 ARG A O 1
ATOM 756 N N . VAL A 1 100 ? -9.036 -1.024 -8.958 1.00 93.81 100 VAL A N 1
ATOM 757 C CA . VAL A 1 100 ? -8.061 -1.874 -8.286 1.00 93.81 100 VAL A CA 1
ATOM 758 C C . VAL A 1 100 ? -7.347 -2.725 -9.321 1.00 93.81 100 VAL A C 1
ATOM 760 O O . VAL A 1 100 ? -7.984 -3.341 -10.172 1.00 93.81 100 VAL A O 1
ATOM 763 N N . TYR A 1 101 ? -6.027 -2.759 -9.220 1.00 95.50 101 TYR A N 1
ATOM 764 C CA . TYR A 1 101 ? -5.137 -3.525 -10.070 1.00 95.50 101 TYR A CA 1
ATOM 765 C C . TYR A 1 101 ? -4.299 -4.465 -9.216 1.00 95.50 101 TYR A C 1
ATOM 767 O O . TYR A 1 101 ? -3.758 -4.068 -8.186 1.00 95.50 101 TYR A O 1
ATOM 775 N N . TYR A 1 102 ? -4.153 -5.700 -9.681 1.00 95.81 102 TYR A N 1
ATOM 776 C CA . TYR A 1 102 ? -3.185 -6.638 -9.139 1.00 95.81 102 TYR A CA 1
ATOM 777 C C . TYR A 1 102 ? -2.197 -7.027 -10.229 1.00 95.81 102 TYR A C 1
ATOM 779 O O . TYR A 1 102 ? -2.600 -7.448 -11.314 1.00 95.81 102 TYR A O 1
ATOM 787 N N . VAL A 1 103 ? -0.909 -6.909 -9.927 1.00 95.81 103 VAL A N 1
ATOM 788 C CA . VAL A 1 103 ? 0.174 -7.277 -10.837 1.00 95.81 103 VAL A CA 1
ATOM 789 C C . VAL A 1 103 ? 1.169 -8.152 -10.092 1.00 95.81 103 VAL A C 1
ATOM 791 O O . VAL A 1 103 ? 1.606 -7.807 -8.996 1.00 95.81 103 VAL A O 1
ATOM 794 N N . ALA A 1 104 ? 1.559 -9.268 -10.702 1.00 94.81 104 ALA A N 1
ATOM 795 C CA . ALA A 1 104 ? 2.591 -10.149 -10.178 1.00 94.81 104 ALA A CA 1
ATOM 796 C C . ALA A 1 104 ? 3.604 -10.485 -11.270 1.00 94.81 104 ALA A C 1
ATOM 798 O O . ALA A 1 104 ? 3.215 -10.792 -12.394 1.00 94.81 104 ALA A O 1
ATOM 799 N N . GLY A 1 105 ? 4.888 -10.464 -10.932 1.00 93.12 105 GLY A N 1
ATOM 800 C CA . GLY A 1 105 ? 5.956 -10.703 -11.901 1.00 93.12 105 GLY A CA 1
ATOM 801 C C . GLY A 1 105 ? 7.327 -10.407 -11.321 1.00 93.12 105 GLY A C 1
ATOM 802 O O . GLY A 1 105 ? 7.472 -10.240 -10.108 1.00 93.12 105 GLY A O 1
ATOM 803 N N . ASP A 1 106 ? 8.345 -10.345 -12.167 1.00 91.88 106 ASP A N 1
ATOM 804 C CA . ASP A 1 106 ? 9.618 -9.752 -11.766 1.00 91.88 106 ASP A CA 1
ATOM 805 C C . ASP A 1 106 ? 9.511 -8.219 -11.613 1.00 91.88 106 ASP A C 1
ATOM 807 O O . ASP A 1 106 ? 8.489 -7.594 -11.914 1.00 91.88 106 ASP A O 1
ATOM 811 N N . THR A 1 107 ? 10.573 -7.585 -11.111 1.00 91.75 107 THR A N 1
ATOM 812 C CA . THR A 1 107 ? 10.593 -6.129 -10.916 1.00 91.75 107 THR A CA 1
ATOM 813 C C . THR A 1 107 ? 10.312 -5.358 -12.213 1.00 91.75 107 THR A C 1
ATOM 815 O O . THR A 1 107 ? 9.602 -4.359 -12.172 1.00 91.75 107 THR A O 1
ATOM 818 N N . LEU A 1 108 ? 10.840 -5.783 -13.364 1.00 92.12 108 LEU A N 1
ATOM 819 C CA . LEU A 1 108 ? 10.654 -5.065 -14.629 1.00 92.12 108 LEU A CA 1
ATOM 820 C C . LEU A 1 108 ? 9.241 -5.252 -15.189 1.00 92.12 108 LEU A C 1
ATOM 822 O O . LEU A 1 108 ? 8.678 -4.298 -15.718 1.00 92.12 108 LEU A O 1
ATOM 826 N N . GLU A 1 109 ? 8.663 -6.444 -15.072 1.00 94.00 109 GLU A N 1
ATOM 827 C CA . GLU A 1 109 ? 7.282 -6.734 -15.465 1.00 94.00 109 GLU A CA 1
ATOM 828 C C . GLU A 1 109 ? 6.293 -5.886 -14.667 1.00 94.00 109 GLU A C 1
ATOM 830 O O . GLU A 1 109 ? 5.436 -5.219 -15.253 1.00 94.00 109 GLU A O 1
ATOM 835 N N . VAL A 1 110 ? 6.454 -5.838 -13.340 1.00 95.69 110 VAL A N 1
ATOM 836 C CA . VAL A 1 110 ? 5.577 -5.034 -12.480 1.00 95.69 110 VAL A CA 1
ATOM 837 C C . VAL A 1 110 ? 5.732 -3.540 -12.767 1.00 95.69 110 VAL A C 1
ATOM 839 O O . VAL A 1 110 ? 4.730 -2.830 -12.823 1.00 95.69 110 VAL A O 1
ATOM 842 N N . LEU A 1 111 ? 6.953 -3.053 -13.020 1.00 94.69 111 LEU A N 1
ATOM 843 C CA . LEU A 1 111 ? 7.173 -1.650 -13.390 1.00 94.69 111 LEU A CA 1
ATOM 844 C C . LEU A 1 111 ? 6.573 -1.293 -14.757 1.00 94.69 111 LEU A C 1
ATOM 846 O O . LEU A 1 111 ? 5.973 -0.231 -14.888 1.00 94.69 111 LEU A O 1
ATOM 850 N N . LYS A 1 112 ? 6.686 -2.172 -15.762 1.00 95.00 112 LYS A N 1
ATOM 851 C CA . LYS A 1 112 ? 6.055 -1.968 -17.080 1.00 95.00 112 LYS A CA 1
ATOM 852 C C . LYS A 1 112 ? 4.534 -1.889 -16.971 1.00 95.00 112 LYS A C 1
ATOM 854 O O . LYS A 1 112 ? 3.911 -1.038 -17.604 1.00 95.00 112 LYS A O 1
ATOM 859 N N . ALA A 1 113 ? 3.937 -2.770 -16.170 1.00 96.62 113 ALA A N 1
ATOM 860 C CA . ALA A 1 113 ? 2.503 -2.745 -15.920 1.00 96.62 113 ALA A CA 1
ATOM 861 C C . ALA A 1 113 ? 2.085 -1.460 -15.192 1.00 96.62 113 ALA A C 1
ATOM 863 O O . ALA A 1 113 ? 1.102 -0.839 -15.585 1.00 96.62 113 ALA A O 1
ATOM 864 N N . LEU A 1 114 ? 2.849 -1.032 -14.181 1.00 95.69 114 LEU A N 1
ATOM 865 C CA . LEU A 1 114 ? 2.594 0.209 -13.450 1.00 95.69 114 LEU A CA 1
ATOM 866 C C . LEU A 1 114 ? 2.604 1.434 -14.374 1.00 95.69 114 LEU A C 1
ATOM 868 O O . LEU A 1 114 ? 1.674 2.234 -14.325 1.00 95.69 114 LEU A O 1
ATOM 872 N N . ASP A 1 115 ? 3.608 1.547 -15.243 1.00 93.56 115 ASP A N 1
ATOM 873 C CA . ASP A 1 115 ? 3.704 2.625 -16.234 1.00 93.56 115 ASP A CA 1
ATOM 874 C C . ASP A 1 115 ? 2.509 2.610 -17.201 1.00 93.56 115 ASP A C 1
ATOM 876 O O . ASP A 1 115 ? 1.854 3.628 -17.420 1.00 93.56 115 ASP A O 1
ATOM 880 N N . THR A 1 116 ? 2.132 1.422 -17.684 1.00 95.00 116 THR A N 1
ATOM 881 C CA . THR A 1 116 ? 0.955 1.246 -18.549 1.00 95.00 116 THR A CA 1
ATOM 882 C C . THR A 1 116 ? -0.335 1.689 -17.852 1.00 95.00 116 THR A C 1
ATOM 884 O O . THR A 1 116 ? -1.152 2.379 -18.458 1.00 95.00 116 THR A O 1
ATOM 887 N N . ILE A 1 117 ? -0.520 1.333 -16.575 1.00 95.12 117 ILE A N 1
ATOM 888 C CA . ILE A 1 117 ? -1.689 1.742 -15.784 1.00 95.12 117 ILE A CA 1
ATOM 889 C C . ILE A 1 117 ? -1.733 3.267 -15.649 1.00 95.12 117 ILE A C 1
ATOM 891 O O . ILE A 1 117 ? -2.785 3.858 -15.883 1.00 95.12 117 ILE A O 1
ATOM 895 N N . ILE A 1 118 ? -0.607 3.912 -15.318 1.00 91.88 118 ILE A N 1
ATOM 896 C CA . ILE A 1 118 ? -0.535 5.376 -15.185 1.00 91.88 118 ILE A CA 1
ATOM 897 C C . ILE A 1 118 ? -0.933 6.061 -16.498 1.00 91.88 118 ILE A C 1
ATOM 899 O O . ILE A 1 118 ? -1.738 6.995 -16.481 1.00 91.88 118 ILE A O 1
ATOM 903 N N . LEU A 1 119 ? -0.398 5.583 -17.626 1.00 90.25 119 LEU A N 1
ATOM 904 C CA . LEU A 1 119 ? -0.656 6.147 -18.952 1.00 90.25 119 LEU A CA 1
ATOM 905 C C . LEU A 1 119 ? -2.119 5.995 -19.388 1.00 90.25 119 LEU A C 1
ATOM 907 O O . LEU A 1 119 ? -2.672 6.912 -19.991 1.00 90.25 119 LEU A O 1
ATOM 911 N N . VAL A 1 120 ? -2.745 4.850 -19.100 1.00 91.88 120 VAL A N 1
ATOM 912 C CA . VAL A 1 120 ? -4.129 4.559 -19.513 1.00 91.88 120 VAL A CA 1
ATOM 913 C C . VAL A 1 120 ? -5.156 5.274 -18.636 1.00 91.88 120 VAL A C 1
ATOM 915 O O . VAL A 1 120 ? -6.195 5.703 -19.131 1.00 91.88 120 VAL A O 1
ATOM 918 N N . GLU A 1 121 ? -4.897 5.381 -17.334 1.00 90.88 121 GLU A N 1
ATOM 919 C CA . GLU A 1 121 ? -5.900 5.841 -16.368 1.00 90.88 121 GLU A CA 1
ATOM 920 C C . GLU A 1 121 ? -5.927 7.356 -16.178 1.00 90.88 121 GLU A C 1
ATOM 922 O O . GLU A 1 121 ? -6.926 7.863 -15.673 1.00 90.88 121 GLU A O 1
ATOM 927 N N . GLY A 1 122 ? -4.868 8.079 -16.565 1.00 80.00 122 GLY A N 1
ATOM 928 C CA . GLY A 1 122 ? -4.790 9.528 -16.355 1.00 80.00 122 GLY A CA 1
ATOM 929 C C . GLY A 1 122 ? -4.898 9.874 -14.868 1.00 80.00 122 GLY A C 1
ATOM 930 O O . GLY A 1 122 ? -5.890 10.441 -14.418 1.00 80.00 122 GLY A O 1
ATOM 931 N N . VAL A 1 123 ? -3.908 9.447 -14.079 1.00 83.19 123 VAL A N 1
ATOM 932 C CA . VAL A 1 123 ? -3.953 9.521 -12.610 1.00 83.19 123 VAL A CA 1
ATOM 933 C C . VAL A 1 123 ? -4.008 10.975 -12.128 1.00 83.19 123 VAL A C 1
ATOM 935 O O . VAL A 1 123 ? -3.030 11.711 -12.226 1.00 83.19 123 VAL A O 1
ATOM 938 N N . GLU A 1 124 ? -5.140 11.357 -11.536 1.00 83.12 124 GLU A N 1
ATOM 939 C CA . GLU A 1 124 ? -5.389 12.693 -10.989 1.00 83.12 124 GLU A CA 1
ATOM 940 C C . GLU A 1 124 ? -5.924 12.631 -9.553 1.00 83.12 124 GLU A C 1
ATOM 942 O O . GLU A 1 124 ? -6.554 11.654 -9.131 1.00 83.12 124 GLU A O 1
ATOM 947 N N . VAL A 1 125 ? -5.696 13.698 -8.784 1.00 81.19 125 VAL A N 1
ATOM 948 C CA . VAL A 1 125 ? -6.236 13.811 -7.425 1.00 81.19 125 VAL A CA 1
ATOM 949 C C . VAL A 1 125 ? -7.714 14.171 -7.434 1.00 81.19 125 VAL A C 1
ATOM 951 O O . VAL A 1 125 ? -8.172 14.999 -8.216 1.00 81.19 125 VAL A O 1
ATOM 954 N N . ARG A 1 126 ? -8.470 13.581 -6.505 1.00 79.25 126 ARG A N 1
ATOM 955 C CA . ARG A 1 126 ? -9.900 13.888 -6.325 1.00 79.25 126 ARG A CA 1
ATOM 956 C C . ARG A 1 126 ? -10.152 15.116 -5.465 1.00 79.25 126 ARG A C 1
ATOM 958 O O . ARG A 1 126 ? -11.203 15.741 -5.565 1.00 79.25 126 ARG A O 1
ATOM 965 N N . PHE A 1 127 ? -9.211 15.414 -4.582 1.00 78.19 127 PHE A N 1
ATOM 966 C CA . PHE A 1 127 ? -9.328 16.465 -3.591 1.00 78.19 127 PHE A CA 1
ATOM 967 C C . PHE A 1 127 ? -8.048 17.298 -3.572 1.00 78.19 127 PHE A C 1
ATOM 969 O O . PHE A 1 127 ? -7.018 16.894 -4.114 1.00 78.19 127 PHE A O 1
ATOM 976 N N . ASN A 1 128 ? -8.128 18.469 -2.947 1.00 87.12 128 ASN A N 1
ATOM 977 C CA . ASN A 1 128 ? -6.967 19.307 -2.689 1.00 87.12 128 ASN A CA 1
ATOM 978 C C . ASN A 1 128 ? -7.076 19.928 -1.292 1.00 87.12 128 ASN A C 1
ATOM 980 O O . ASN A 1 128 ? -7.472 21.082 -1.140 1.00 87.12 128 ASN A O 1
ATOM 984 N N . TYR A 1 129 ? -6.799 19.125 -0.267 1.00 82.38 129 TYR A N 1
ATOM 985 C CA . TYR A 1 129 ? -6.731 19.570 1.123 1.00 82.38 129 TYR A CA 1
ATOM 986 C C . TYR A 1 129 ? -5.534 18.952 1.845 1.00 82.38 129 TYR A C 1
ATOM 988 O O . TYR A 1 129 ? -4.977 17.925 1.442 1.00 82.38 129 TYR A O 1
ATOM 996 N N . GLU A 1 130 ? -5.148 19.587 2.946 1.00 78.75 130 GLU A N 1
ATOM 997 C CA . GLU A 1 130 ? -4.106 19.085 3.825 1.00 78.75 130 GLU A CA 1
ATOM 998 C C . GLU A 1 130 ? -4.692 18.109 4.850 1.00 78.75 130 GLU A C 1
ATOM 1000 O O . GLU A 1 130 ? -5.556 18.447 5.660 1.00 78.75 130 GLU A O 1
ATOM 1005 N N . SER A 1 131 ? -4.245 16.858 4.786 1.00 75.44 131 SER A N 1
ATOM 1006 C CA . SER A 1 131 ? -4.689 15.798 5.685 1.00 75.44 131 SER A CA 1
ATOM 1007 C C . SER A 1 131 ? -3.751 15.644 6.882 1.00 75.44 131 SER A C 1
ATOM 1009 O O . SER A 1 131 ? -2.539 15.490 6.716 1.00 75.44 131 SER A O 1
ATOM 1011 N N . PHE A 1 132 ? -4.327 15.561 8.079 1.00 69.19 132 PHE A N 1
ATOM 1012 C CA . PHE A 1 132 ? -3.583 15.333 9.317 1.00 69.19 132 PHE A CA 1
ATOM 1013 C C . PHE A 1 132 ? -3.249 13.852 9.519 1.00 69.19 132 PHE A C 1
ATOM 1015 O O . PHE A 1 132 ? -4.129 12.987 9.457 1.00 69.19 132 PHE A O 1
ATOM 1022 N N . GLN A 1 133 ? -1.983 13.557 9.817 1.00 63.84 133 GLN A N 1
ATOM 1023 C CA . GLN A 1 133 ? -1.550 12.207 10.167 1.00 63.84 133 GLN A CA 1
ATOM 1024 C C . GLN A 1 133 ? -1.896 11.901 11.627 1.00 63.84 133 GLN A C 1
ATOM 1026 O O . GLN A 1 133 ? -1.585 12.671 12.532 1.00 63.84 133 GLN A O 1
ATOM 1031 N N . ARG A 1 134 ? -2.535 10.754 11.865 1.00 68.12 134 ARG A N 1
ATOM 1032 C CA . ARG A 1 134 ? -2.887 10.296 13.215 1.00 68.12 134 ARG A CA 1
ATOM 1033 C C . ARG A 1 134 ? -1.851 9.286 13.702 1.00 68.12 134 ARG A C 1
ATOM 1035 O O . ARG A 1 134 ? -1.563 8.319 13.002 1.00 68.12 134 ARG A O 1
ATOM 1042 N N . VAL A 1 135 ? -1.304 9.509 14.895 1.00 62.09 135 VAL A N 1
ATOM 1043 C CA . VAL A 1 135 ? -0.368 8.598 15.578 1.00 62.09 135 VAL A CA 1
ATOM 1044 C C . VAL A 1 135 ? -1.132 7.798 16.640 1.00 62.09 135 VAL A C 1
ATOM 1046 O O . VAL A 1 135 ? -2.183 8.239 17.100 1.00 62.09 135 VAL A O 1
ATOM 1049 N N . GLY A 1 136 ? -0.631 6.618 17.016 1.00 70.12 136 GLY A N 1
ATOM 1050 C CA . GLY A 1 136 ? -1.247 5.785 18.058 1.00 70.12 136 GLY A CA 1
ATOM 1051 C C . GLY A 1 136 ? -2.526 5.073 17.603 1.00 70.12 136 GLY A C 1
ATOM 1052 O O . GLY A 1 136 ? -3.460 4.862 18.374 1.00 70.12 136 GLY A O 1
ATOM 1053 N N . LEU A 1 137 ? -2.626 4.763 16.306 1.00 79.12 137 LEU A N 1
ATOM 1054 C CA . LEU A 1 137 ? -3.844 4.188 15.736 1.00 79.12 137 LEU A CA 1
ATOM 1055 C C . LEU A 1 137 ? -4.114 2.758 16.213 1.00 79.12 137 LEU A C 1
ATOM 1057 O O . LEU A 1 137 ? -5.273 2.361 16.250 1.00 79.12 137 LEU A O 1
ATOM 1061 N N . ARG A 1 138 ? -3.085 1.997 16.608 1.00 79.38 138 ARG A N 1
ATOM 1062 C CA . ARG A 1 138 ? -3.271 0.649 17.173 1.00 79.38 138 ARG A CA 1
ATOM 1063 C C . ARG A 1 138 ? -3.998 0.722 18.515 1.00 79.38 138 ARG A C 1
ATOM 1065 O O . ARG A 1 138 ? -4.938 -0.032 18.747 1.00 79.38 138 ARG A O 1
ATOM 1072 N N . GLU A 1 139 ? -3.609 1.673 19.355 1.00 80.31 139 GLU A N 1
ATOM 1073 C CA . GLU A 1 139 ? -4.244 1.963 20.637 1.00 80.31 139 GLU A CA 1
ATOM 1074 C C . GLU A 1 139 ? -5.679 2.451 20.419 1.00 80.31 139 GLU A C 1
ATOM 1076 O O . GLU A 1 139 ? -6.605 1.947 21.049 1.00 80.31 139 GLU A O 1
ATOM 1081 N N . VAL A 1 140 ? -5.888 3.355 19.455 1.00 80.62 140 VAL A N 1
ATOM 1082 C CA . VAL A 1 140 ? -7.234 3.816 19.077 1.00 80.62 140 VAL A CA 1
ATOM 1083 C C . VAL A 1 140 ? -8.119 2.648 18.633 1.00 80.62 140 VAL A C 1
ATOM 1085 O O . VAL A 1 140 ? -9.261 2.564 19.072 1.00 80.62 140 VAL A O 1
ATOM 1088 N N . ILE A 1 141 ? -7.617 1.725 17.808 1.00 82.31 141 ILE A N 1
ATOM 1089 C CA . ILE A 1 141 ? -8.369 0.533 17.379 1.00 82.31 141 ILE A CA 1
ATOM 1090 C C . ILE A 1 141 ? -8.744 -0.345 18.578 1.00 82.31 141 ILE A C 1
ATOM 1092 O O . ILE A 1 141 ? -9.891 -0.784 18.678 1.00 82.31 141 ILE A O 1
ATOM 1096 N N . ALA A 1 142 ? -7.811 -0.575 19.506 1.00 82.62 142 ALA A N 1
ATOM 1097 C CA . ALA A 1 142 ? -8.084 -1.346 20.716 1.00 82.62 142 ALA A CA 1
ATOM 1098 C C . ALA A 1 142 ? -9.192 -0.709 21.573 1.00 82.62 142 ALA A C 1
ATOM 1100 O O . ALA A 1 142 ? -10.029 -1.428 22.119 1.00 82.62 142 ALA A O 1
ATOM 1101 N N . GLU A 1 143 ? -9.236 0.621 21.662 1.00 82.50 143 GLU A N 1
ATOM 1102 C CA . GLU A 1 143 ? -10.286 1.337 22.393 1.00 82.50 143 GLU A CA 1
ATOM 1103 C C . GLU A 1 143 ? -11.629 1.353 21.647 1.00 82.50 143 GLU A C 1
ATOM 1105 O O . GLU A 1 143 ? -12.672 1.156 22.271 1.00 82.50 143 GLU A O 1
ATOM 1110 N N . ILE A 1 144 ? -11.634 1.487 20.313 1.00 82.56 144 ILE A N 1
ATOM 1111 C CA . ILE A 1 144 ? -12.857 1.379 19.492 1.00 82.56 144 ILE A CA 1
ATOM 1112 C C . ILE A 1 144 ? -13.528 0.016 19.711 1.00 82.56 144 ILE A C 1
ATOM 1114 O O . ILE A 1 144 ? -14.746 -0.040 19.891 1.00 82.56 144 ILE A O 1
ATOM 1118 N N . GLY A 1 145 ? -12.746 -1.069 19.757 1.00 74.62 145 GLY A N 1
ATOM 1119 C CA . GLY A 1 145 ? -13.264 -2.417 20.008 1.00 74.62 145 GLY A CA 1
ATOM 1120 C C . GLY A 1 145 ? -13.927 -2.582 21.383 1.00 74.62 145 GLY A C 1
ATOM 1121 O O . GLY A 1 145 ? -14.848 -3.383 21.529 1.00 74.62 145 GLY A O 1
ATOM 1122 N N . LYS A 1 146 ? -13.507 -1.801 22.388 1.00 81.88 146 LYS A N 1
ATOM 1123 C CA . LYS A 1 146 ? -14.072 -1.826 23.750 1.00 81.88 146 LYS A CA 1
ATOM 1124 C C . LYS A 1 146 ? -15.273 -0.895 23.925 1.00 81.88 146 LYS A C 1
ATOM 1126 O O . LYS A 1 146 ? -16.121 -1.154 24.773 1.00 81.88 146 LYS A O 1
ATOM 1131 N N . ALA A 1 147 ? -15.339 0.191 23.154 1.00 76.00 147 ALA A N 1
ATOM 1132 C CA . ALA A 1 147 ? -16.270 1.298 23.376 1.00 76.00 147 ALA A CA 1
ATOM 1133 C C . ALA A 1 147 ? -17.755 0.963 23.115 1.00 76.00 147 ALA A C 1
ATOM 1135 O O . ALA A 1 147 ? -18.633 1.698 23.569 1.00 76.00 147 ALA A O 1
ATOM 1136 N N . GLY A 1 148 ? -18.062 -0.135 22.412 1.00 71.81 148 GLY A N 1
ATOM 1137 C CA . GLY A 1 148 ? -19.443 -0.531 22.111 1.00 71.81 148 GLY A CA 1
ATOM 1138 C C . GLY A 1 148 ? -20.189 0.445 21.177 1.00 71.81 148 GLY A C 1
ATOM 1139 O O . GLY A 1 148 ? -19.635 1.415 20.655 1.00 71.81 148 GLY A O 1
ATOM 1140 N N . GLY A 1 149 ? -21.476 0.184 20.921 1.00 77.62 149 GLY A N 1
ATOM 1141 C CA . GLY A 1 149 ? -22.352 1.091 20.158 1.00 77.62 149 GLY A CA 1
ATOM 1142 C C . GLY A 1 149 ? -21.941 1.311 18.692 1.00 77.62 149 GLY A C 1
ATOM 1143 O O . GLY A 1 149 ? -21.427 0.416 18.042 1.00 77.62 149 GLY A O 1
ATOM 1144 N N . LYS A 1 150 ? -22.163 2.510 18.129 1.00 76.19 150 LYS A N 1
ATOM 1145 C CA . LYS A 1 150 ? -21.877 2.802 16.701 1.00 76.19 150 LYS A CA 1
ATOM 1146 C C . LYS A 1 150 ? -20.403 2.627 16.309 1.00 76.19 150 LYS A C 1
ATOM 1148 O O . LYS A 1 150 ? -20.109 2.431 15.134 1.00 76.19 150 LYS A O 1
ATOM 1153 N N . LEU A 1 151 ? -19.485 2.694 17.273 1.00 80.25 151 LEU A N 1
ATOM 1154 C CA . LEU A 1 151 ? -18.057 2.484 17.037 1.00 80.25 151 LEU A CA 1
ATOM 1155 C C . LEU A 1 151 ? -17.741 1.028 16.667 1.00 80.25 151 LEU A C 1
ATOM 1157 O O . LEU A 1 151 ? -16.827 0.798 15.877 1.00 80.25 151 LEU A O 1
ATOM 1161 N N . THR A 1 152 ? -18.550 0.060 17.115 1.00 80.38 152 THR A N 1
ATOM 1162 C CA . THR A 1 152 ? -18.386 -1.345 16.710 1.00 80.38 152 THR A CA 1
ATOM 1163 C C . THR A 1 152 ? -18.726 -1.567 15.242 1.00 80.38 152 THR A C 1
ATOM 1165 O O . THR A 1 152 ? -18.150 -2.457 14.625 1.00 80.38 152 THR A O 1
ATOM 1168 N N . LEU A 1 153 ? -19.602 -0.747 14.646 1.00 85.44 153 LEU A N 1
ATOM 1169 C CA . LEU A 1 153 ? -19.887 -0.811 13.208 1.00 85.44 153 LEU A CA 1
ATOM 1170 C C . LEU A 1 153 ? -18.667 -0.387 12.387 1.00 85.44 153 LEU A C 1
ATOM 1172 O O . LEU A 1 153 ? -18.364 -1.015 11.377 1.00 85.44 153 LEU A O 1
ATOM 1176 N N . VAL A 1 154 ? -17.951 0.648 12.836 1.00 86.31 154 VAL A N 1
ATOM 1177 C CA . VAL A 1 154 ? -16.721 1.118 12.183 1.00 86.31 154 VAL A CA 1
ATOM 1178 C C . VAL A 1 154 ? -15.610 0.072 12.303 1.00 86.31 154 VAL A C 1
ATOM 1180 O O . VAL A 1 154 ? -14.953 -0.224 11.307 1.00 86.31 154 VAL A O 1
ATOM 1183 N N . ASP A 1 155 ? -15.427 -0.515 13.490 1.00 87.88 155 ASP A N 1
ATOM 1184 C CA . ASP A 1 155 ? -14.474 -1.616 13.708 1.00 87.88 155 ASP A CA 1
ATOM 1185 C C . ASP A 1 155 ? -14.818 -2.834 12.838 1.00 87.88 155 ASP A C 1
ATOM 1187 O O . ASP A 1 155 ? -13.978 -3.298 12.068 1.00 87.88 155 ASP A O 1
ATOM 1191 N N . SER A 1 156 ? -16.076 -3.285 12.863 1.00 90.12 156 SER A N 1
ATOM 1192 C CA . SER A 1 156 ? -16.544 -4.430 12.068 1.00 90.12 156 SER A CA 1
ATOM 1193 C C . SER A 1 156 ? -16.356 -4.201 10.569 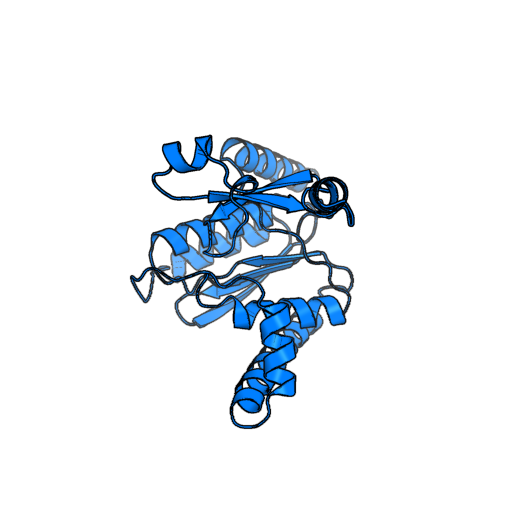1.00 90.12 156 SER A C 1
ATOM 1195 O O . SER A 1 156 ? -15.901 -5.098 9.862 1.00 90.12 156 SER A O 1
ATOM 1197 N N . TYR A 1 157 ? -16.661 -2.993 10.084 1.00 92.31 157 TYR A N 1
ATOM 1198 C CA . TYR A 1 157 ? -16.471 -2.619 8.685 1.00 92.31 157 TYR A CA 1
ATOM 1199 C C . TYR A 1 157 ? -15.001 -2.717 8.263 1.00 92.31 157 TYR A C 1
ATOM 1201 O O . TYR A 1 157 ? -14.690 -3.376 7.270 1.00 92.31 157 TYR A O 1
ATOM 1209 N N . TYR A 1 158 ? -14.080 -2.107 9.018 1.00 93.75 158 TYR A N 1
ATOM 1210 C CA . TYR A 1 158 ? -12.664 -2.137 8.650 1.00 93.75 158 TYR A CA 1
ATOM 1211 C C . TYR A 1 158 ? -12.030 -3.515 8.827 1.00 93.75 158 TYR A C 1
ATOM 1213 O O . TYR A 1 158 ? -11.183 -3.880 8.014 1.00 93.75 158 TYR A O 1
ATOM 1221 N N . ARG A 1 159 ? -12.461 -4.309 9.814 1.00 94.19 159 ARG A N 1
ATOM 1222 C CA . ARG A 1 159 ? -12.044 -5.714 9.939 1.00 94.19 159 ARG A CA 1
ATOM 1223 C C . ARG A 1 159 ? -12.508 -6.547 8.756 1.00 94.19 159 ARG A C 1
ATOM 1225 O O . ARG A 1 159 ? -11.705 -7.283 8.197 1.00 94.19 159 ARG A O 1
ATOM 1232 N N . ALA A 1 160 ? -13.769 -6.413 8.347 1.00 95.06 160 ALA A N 1
ATOM 1233 C CA . ALA A 1 160 ? -14.295 -7.130 7.189 1.00 95.06 160 ALA A CA 1
ATOM 1234 C C . ALA A 1 160 ? -13.551 -6.742 5.903 1.00 95.06 160 ALA A C 1
ATOM 1236 O O . ALA A 1 160 ? -13.178 -7.615 5.124 1.00 95.06 160 ALA A O 1
ATOM 1237 N N . LEU A 1 161 ? -13.273 -5.447 5.715 1.00 93.38 161 LEU A N 1
ATOM 1238 C CA . LEU A 1 161 ? -12.502 -4.950 4.578 1.00 93.38 161 LEU A CA 1
ATOM 1239 C C . LEU A 1 161 ? -11.059 -5.473 4.584 1.00 93.38 161 LEU A C 1
ATOM 1241 O O . LEU A 1 161 ? -10.574 -5.930 3.553 1.00 93.38 161 LEU A O 1
ATOM 1245 N N . ALA A 1 162 ? -10.379 -5.415 5.733 1.00 95.69 162 ALA A N 1
ATOM 1246 C CA . ALA A 1 162 ? -9.026 -5.941 5.889 1.00 95.69 162 ALA A CA 1
ATOM 1247 C C . ALA A 1 162 ? -8.989 -7.444 5.600 1.00 95.69 162 ALA A C 1
ATOM 1249 O O . ALA A 1 162 ? -8.171 -7.885 4.799 1.00 95.69 162 ALA A O 1
ATOM 1250 N N . LYS A 1 163 ? -9.927 -8.207 6.173 1.00 96.75 163 LYS A N 1
ATOM 1251 C CA . LYS A 1 163 ? -10.063 -9.644 5.934 1.00 96.75 163 LYS A CA 1
ATOM 1252 C C . LYS A 1 163 ? -10.229 -9.948 4.446 1.00 96.75 163 LYS A C 1
ATOM 1254 O O . LYS A 1 163 ? -9.480 -10.760 3.925 1.00 96.75 163 LYS A O 1
ATOM 1259 N N . ALA A 1 164 ? -11.156 -9.271 3.768 1.00 94.69 164 ALA A N 1
ATOM 1260 C CA . ALA A 1 164 ? -11.417 -9.489 2.346 1.00 94.69 164 ALA A CA 1
ATOM 1261 C C . ALA A 1 164 ? -10.195 -9.173 1.467 1.00 94.69 164 ALA A C 1
ATOM 1263 O O . ALA A 1 164 ? -9.907 -9.909 0.530 1.00 94.69 164 ALA A O 1
ATOM 1264 N N . LEU A 1 165 ? -9.452 -8.106 1.785 1.00 92.50 165 LEU A N 1
ATOM 1265 C CA . LEU A 1 165 ? -8.217 -7.764 1.073 1.00 92.50 165 LEU A CA 1
ATOM 1266 C C . LEU A 1 165 ? -7.126 -8.820 1.277 1.00 92.50 165 LEU A C 1
ATOM 1268 O O . LEU A 1 165 ? -6.430 -9.163 0.329 1.00 92.50 165 LEU A O 1
ATOM 1272 N N . VAL A 1 166 ? -6.962 -9.330 2.500 1.00 94.31 166 VAL A N 1
ATOM 1273 C CA . VAL A 1 166 ? -5.963 -10.373 2.774 1.00 94.31 166 VAL A CA 1
ATOM 1274 C C . VAL A 1 166 ? -6.376 -11.717 2.171 1.00 94.31 166 VAL A C 1
ATOM 1276 O O . VAL A 1 166 ? -5.512 -12.421 1.660 1.00 94.31 166 VAL A O 1
ATOM 1279 N N . ASP A 1 167 ? -7.672 -12.041 2.159 1.00 94.62 167 ASP A N 1
ATOM 1280 C CA . ASP A 1 167 ? -8.202 -13.219 1.463 1.00 94.62 167 ASP A CA 1
ATOM 1281 C C . ASP A 1 167 ? -7.861 -13.158 -0.042 1.00 94.62 167 ASP A C 1
ATOM 1283 O O . ASP A 1 167 ? -7.274 -14.101 -0.564 1.00 94.62 167 ASP A O 1
ATOM 1287 N N . ASP A 1 168 ? -8.116 -12.030 -0.722 1.00 92.81 168 ASP A N 1
ATOM 1288 C CA . ASP A 1 168 ? -7.774 -11.864 -2.151 1.00 92.81 168 ASP A CA 1
ATOM 1289 C C . ASP A 1 168 ? -6.252 -11.915 -2.402 1.00 92.81 168 ASP A C 1
ATOM 1291 O O . ASP A 1 168 ? -5.803 -12.433 -3.422 1.00 92.81 168 ASP A O 1
ATOM 1295 N N . VAL A 1 169 ? -5.426 -11.443 -1.460 1.00 91.31 169 VAL A N 1
ATOM 1296 C CA . VAL A 1 169 ? -3.961 -11.597 -1.534 1.00 91.31 169 VAL A CA 1
ATOM 1297 C C . VAL A 1 169 ? -3.542 -13.069 -1.430 1.00 91.31 169 VAL A C 1
ATOM 1299 O O . VAL A 1 169 ? -2.673 -13.508 -2.187 1.00 91.31 169 VAL A O 1
ATOM 1302 N N . GLU A 1 170 ? -4.140 -13.835 -0.514 1.00 91.50 170 GLU A N 1
ATOM 1303 C CA . GLU A 1 170 ? -3.858 -15.265 -0.332 1.00 91.50 170 GLU A CA 1
ATOM 1304 C C . GLU A 1 170 ? -4.332 -16.103 -1.531 1.00 91.50 170 GLU A C 1
ATOM 1306 O O . GLU A 1 170 ? -3.613 -17.005 -1.959 1.00 91.50 170 GLU A O 1
ATOM 1311 N N . GLU A 1 171 ? -5.480 -15.769 -2.129 1.00 92.69 171 GLU A N 1
ATOM 1312 C CA . GLU A 1 171 ? -6.010 -16.416 -3.343 1.00 92.69 171 GLU A CA 1
ATOM 1313 C C . GLU A 1 171 ? -5.105 -16.241 -4.574 1.00 92.69 171 GLU A C 1
ATOM 1315 O O . GLU A 1 171 ? -5.208 -16.997 -5.539 1.00 92.69 171 GLU A O 1
ATOM 1320 N N . ARG A 1 172 ? -4.189 -15.268 -4.543 1.00 88.38 172 ARG A N 1
ATOM 1321 C CA . ARG A 1 172 ? -3.228 -14.981 -5.619 1.00 88.38 172 ARG A CA 1
ATOM 1322 C C . ARG A 1 172 ? -1.834 -15.556 -5.352 1.00 88.38 172 ARG A C 1
ATOM 1324 O O . ARG A 1 172 ? -0.838 -15.027 -5.850 1.00 88.38 172 ARG A O 1
ATOM 1331 N N . ASP A 1 173 ? -1.763 -16.612 -4.544 1.00 85.94 173 ASP A N 1
ATOM 1332 C CA . ASP A 1 173 ? -0.549 -17.372 -4.220 1.00 85.94 173 ASP A CA 1
ATOM 1333 C C . ASP A 1 173 ? 0.570 -16.548 -3.549 1.00 85.94 173 ASP A C 1
ATOM 1335 O O . ASP A 1 173 ? 1.760 -16.884 -3.620 1.00 85.94 173 ASP A O 1
ATOM 1339 N N . VAL A 1 174 ? 0.224 -15.462 -2.848 1.00 88.81 174 VAL A N 1
ATOM 1340 C CA . VAL A 1 174 ? 1.208 -14.712 -2.057 1.00 88.81 174 VAL A CA 1
ATOM 1341 C C . VAL A 1 174 ? 1.499 -15.474 -0.763 1.00 88.81 174 VAL A C 1
ATOM 1343 O O . VAL A 1 174 ? 0.743 -15.411 0.206 1.00 88.81 174 VAL A O 1
ATOM 1346 N N . ALA A 1 175 ? 2.631 -16.180 -0.737 1.00 85.00 175 ALA A N 1
ATOM 1347 C CA . ALA A 1 175 ? 3.030 -17.045 0.372 1.00 85.00 175 ALA A CA 1
ATOM 1348 C C . ALA A 1 175 ? 3.045 -16.339 1.743 1.00 85.00 175 ALA A C 1
ATOM 1350 O O . ALA A 1 175 ? 3.470 -15.188 1.876 1.00 85.00 175 ALA A O 1
ATOM 1351 N N . LYS A 1 176 ? 2.677 -17.069 2.800 1.00 83.75 176 LYS A N 1
ATOM 1352 C CA . LYS A 1 176 ? 2.831 -16.610 4.191 1.00 83.75 176 LYS A CA 1
ATOM 1353 C C . LYS A 1 176 ? 4.311 -16.372 4.521 1.00 83.75 176 LYS A C 1
ATOM 1355 O O . LYS A 1 176 ? 5.193 -17.012 3.953 1.00 83.75 176 LYS A O 1
ATOM 1360 N N . GLY A 1 177 ? 4.607 -15.430 5.416 1.00 83.19 177 GLY A N 1
ATOM 1361 C CA . GLY A 1 177 ? 5.983 -14.997 5.711 1.00 83.19 177 GLY A CA 1
ATOM 1362 C C . GLY A 1 177 ? 6.565 -13.987 4.712 1.00 83.19 177 GLY A C 1
ATOM 1363 O O . GLY A 1 177 ? 7.656 -13.446 4.961 1.00 83.19 177 GLY A O 1
ATOM 1364 N N . THR A 1 178 ? 5.838 -13.698 3.625 1.00 89.38 178 THR A N 1
ATOM 1365 C CA . THR A 1 178 ? 6.159 -12.636 2.665 1.00 89.38 178 THR A CA 1
ATOM 1366 C C . THR A 1 178 ? 6.229 -11.285 3.371 1.00 89.38 178 THR A C 1
ATOM 1368 O O . THR A 1 178 ? 5.398 -10.951 4.221 1.00 89.38 178 THR A O 1
ATOM 1371 N N . THR A 1 179 ? 7.254 -10.507 3.028 1.00 92.12 179 THR A N 1
ATOM 1372 C CA . THR A 1 179 ? 7.407 -9.130 3.493 1.00 92.12 179 THR A CA 1
ATOM 1373 C C . THR A 1 179 ? 6.458 -8.216 2.732 1.00 92.12 179 THR A C 1
ATOM 1375 O O . THR A 1 179 ? 6.382 -8.287 1.500 1.00 92.12 179 THR A O 1
ATOM 1378 N N . TYR A 1 180 ? 5.763 -7.336 3.446 1.00 93.25 180 TYR A N 1
ATOM 1379 C CA . TYR A 1 180 ? 4.833 -6.388 2.848 1.00 93.25 180 TYR A CA 1
ATOM 1380 C C . TYR A 1 180 ? 5.134 -4.950 3.253 1.00 93.25 180 TYR A C 1
ATOM 1382 O O . TYR A 1 180 ? 5.613 -4.680 4.353 1.00 93.25 180 TYR A O 1
ATOM 1390 N N . VAL A 1 181 ? 4.782 -4.023 2.370 1.00 94.06 181 VAL A N 1
ATOM 1391 C CA . VAL A 1 181 ? 4.679 -2.598 2.682 1.00 94.06 181 VAL A CA 1
ATOM 1392 C C . VAL A 1 181 ? 3.301 -2.098 2.272 1.00 94.06 181 VAL A C 1
ATOM 1394 O O . VAL A 1 181 ? 2.764 -2.514 1.243 1.00 94.06 181 VAL A O 1
ATOM 1397 N N . ILE A 1 182 ? 2.734 -1.207 3.081 1.00 94.50 182 ILE A N 1
ATOM 1398 C CA . ILE A 1 182 ? 1.492 -0.507 2.762 1.00 94.50 182 ILE A CA 1
ATOM 1399 C C . ILE A 1 182 ? 1.825 0.965 2.540 1.00 94.50 182 ILE A C 1
ATOM 1401 O O . ILE A 1 182 ? 2.433 1.607 3.395 1.00 94.50 182 ILE A O 1
ATOM 1405 N N . ILE A 1 183 ? 1.426 1.489 1.390 1.00 94.50 183 ILE A N 1
ATOM 1406 C CA . ILE A 1 183 ? 1.638 2.867 0.961 1.00 94.50 183 ILE A CA 1
ATOM 1407 C C . ILE A 1 183 ? 0.254 3.477 0.798 1.00 94.50 183 ILE A C 1
ATOM 1409 O O . ILE A 1 183 ? -0.536 3.003 -0.012 1.00 94.50 183 ILE A O 1
ATOM 1413 N N . HIS A 1 184 ? -0.075 4.482 1.601 1.00 93.50 184 HIS A N 1
ATOM 1414 C CA . HIS A 1 184 ? -1.427 5.026 1.651 1.00 93.50 184 HIS A CA 1
ATOM 1415 C C . HIS A 1 184 ? -1.422 6.512 2.028 1.00 93.50 184 HIS A C 1
ATOM 1417 O O . HIS A 1 184 ? -0.494 6.964 2.706 1.00 93.50 184 HIS A O 1
ATOM 1423 N N . PRO A 1 185 ? -2.471 7.274 1.671 1.00 90.00 185 PRO A N 1
ATOM 1424 C CA . PRO A 1 185 ? -2.614 8.661 2.101 1.00 90.00 185 PRO A CA 1
ATOM 1425 C C . PRO A 1 185 ? -2.804 8.759 3.617 1.00 90.00 185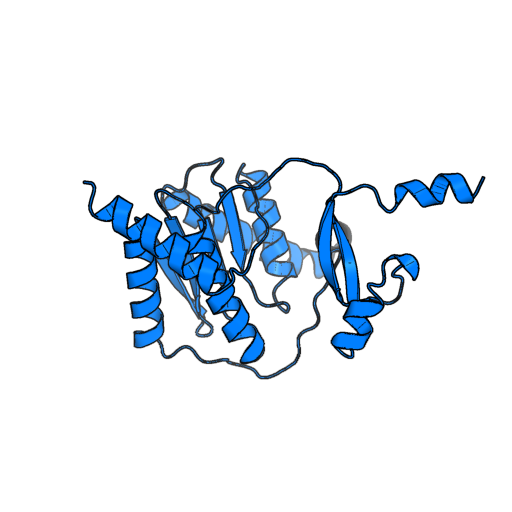 PRO A C 1
ATOM 1427 O O . PRO A 1 185 ? -3.364 7.854 4.256 1.00 90.00 185 PRO A O 1
ATOM 1430 N N . LYS A 1 186 ? -2.405 9.888 4.208 1.00 84.56 186 LYS A N 1
ATOM 1431 C CA . LYS A 1 186 ? -2.525 10.137 5.657 1.00 84.56 186 LYS A CA 1
ATOM 1432 C C . LYS A 1 186 ? -3.975 10.008 6.131 1.00 84.56 186 LYS A C 1
ATOM 1434 O O . LYS A 1 186 ? -4.228 9.455 7.203 1.00 84.56 186 LYS A O 1
ATOM 1439 N N . ALA A 1 187 ? -4.933 10.444 5.310 1.00 85.69 187 ALA A N 1
ATOM 1440 C CA . ALA A 1 187 ? -6.363 10.372 5.607 1.00 85.69 187 ALA A CA 1
ATOM 1441 C C . ALA A 1 187 ? -6.877 8.935 5.834 1.00 85.69 187 ALA A C 1
ATOM 1443 O O . ALA A 1 187 ? -7.842 8.739 6.574 1.00 85.69 187 ALA A O 1
ATOM 1444 N N . TYR A 1 188 ? -6.234 7.923 5.240 1.00 89.50 188 TYR A N 1
ATOM 1445 C CA . TYR A 1 188 ? -6.670 6.521 5.312 1.00 89.50 188 TYR A CA 1
ATOM 1446 C C . TYR A 1 188 ? -5.873 5.687 6.321 1.00 89.50 188 TYR A C 1
ATOM 1448 O O . TYR A 1 188 ? -6.015 4.465 6.364 1.00 89.50 188 TYR A O 1
ATOM 1456 N N . ALA A 1 189 ? -5.078 6.326 7.183 1.00 87.38 189 ALA A N 1
ATOM 1457 C CA . ALA A 1 189 ? -4.207 5.627 8.125 1.00 87.38 189 ALA A CA 1
ATOM 1458 C C . ALA A 1 189 ? -4.947 4.624 9.030 1.00 87.38 189 ALA A C 1
ATOM 1460 O O . ALA A 1 189 ? -4.429 3.539 9.291 1.00 87.38 189 ALA A O 1
ATOM 1461 N N . LEU A 1 190 ? -6.179 4.927 9.462 1.00 87.06 190 LEU A N 1
ATOM 1462 C CA . LEU A 1 190 ? -6.968 3.994 10.278 1.00 87.06 190 LEU A CA 1
ATOM 1463 C C . LEU A 1 190 ? -7.282 2.702 9.506 1.00 87.06 190 LEU A C 1
ATOM 1465 O O . LEU A 1 190 ? -6.976 1.619 9.995 1.00 87.06 190 LEU A O 1
ATOM 1469 N N . LYS A 1 191 ? -7.823 2.825 8.284 1.00 91.19 191 LYS A N 1
ATOM 1470 C CA . LYS A 1 191 ? -8.141 1.702 7.380 1.00 91.19 191 LYS A CA 1
ATOM 1471 C C . LYS A 1 191 ? -6.935 0.779 7.207 1.00 91.19 191 LYS A C 1
ATOM 1473 O O . LYS A 1 191 ? -7.050 -0.433 7.356 1.00 91.19 191 LYS A O 1
ATOM 1478 N N . TYR A 1 192 ? -5.774 1.360 6.923 1.00 93.00 192 TYR A N 1
ATOM 1479 C CA . TYR A 1 192 ? -4.564 0.594 6.640 1.00 93.00 192 TYR A CA 1
ATOM 14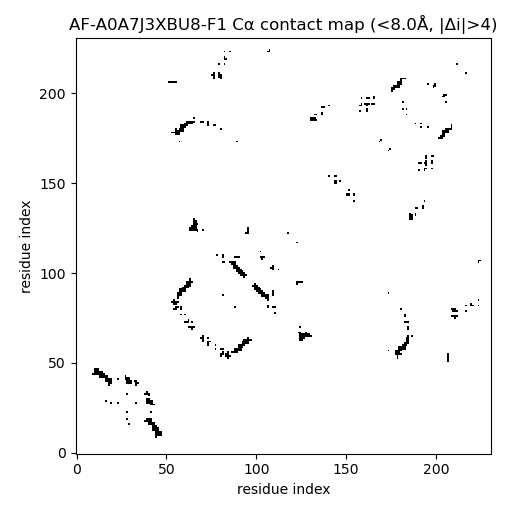80 C C . TYR A 1 192 ? -3.862 0.052 7.883 1.00 93.00 192 TYR A C 1
ATOM 1482 O O . TYR A 1 192 ? -3.152 -0.947 7.788 1.00 93.00 192 TYR A O 1
ATOM 1490 N N . THR A 1 193 ? -4.141 0.612 9.062 1.00 91.31 193 THR A N 1
ATOM 1491 C CA . T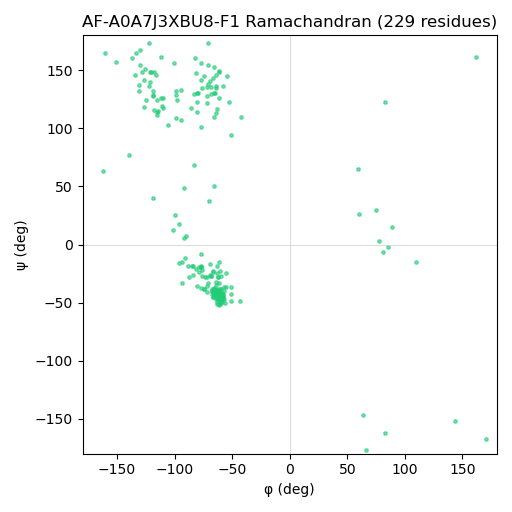HR A 1 193 ? -3.732 -0.006 10.330 1.00 91.31 193 THR A CA 1
ATOM 1492 C C . THR A 1 193 ? -4.491 -1.318 10.569 1.00 91.31 193 THR A C 1
ATOM 1494 O O . THR A 1 193 ? -3.871 -2.294 10.980 1.00 91.31 193 THR A O 1
ATOM 1497 N N . TYR A 1 194 ? -5.792 -1.395 10.250 1.00 94.19 194 TYR A N 1
ATOM 1498 C CA . TYR A 1 194 ? -6.527 -2.673 10.292 1.00 94.19 194 TYR A CA 1
ATOM 1499 C C . TYR A 1 194 ? -5.951 -3.700 9.314 1.00 94.19 194 TYR A C 1
ATOM 1501 O O . TYR A 1 194 ? -5.781 -4.857 9.688 1.00 94.19 194 TYR A O 1
ATOM 1509 N N . LEU A 1 195 ? -5.608 -3.279 8.090 1.00 95.19 195 LEU A N 1
ATOM 1510 C CA . LEU A 1 195 ? -4.989 -4.168 7.105 1.00 95.19 195 LEU A CA 1
ATOM 1511 C C . LEU A 1 195 ? -3.639 -4.714 7.591 1.00 95.19 195 LEU A C 1
ATOM 1513 O O . LEU A 1 195 ? -3.395 -5.911 7.480 1.00 95.19 195 LEU A O 1
ATOM 1517 N N . ALA A 1 196 ? -2.784 -3.861 8.163 1.00 92.94 196 ALA A N 1
ATOM 1518 C CA . ALA A 1 196 ? -1.510 -4.290 8.737 1.00 92.94 196 ALA A CA 1
ATOM 1519 C C . ALA A 1 196 ? -1.703 -5.324 9.858 1.00 92.94 196 ALA A C 1
ATOM 1521 O O . ALA A 1 196 ? -1.018 -6.340 9.866 1.00 92.94 196 ALA A O 1
ATOM 1522 N N . LEU A 1 197 ? -2.655 -5.094 10.769 1.00 91.12 197 LEU A N 1
ATOM 1523 C CA . LEU A 1 197 ? -2.946 -6.033 11.858 1.00 91.12 197 LEU A CA 1
ATOM 1524 C C . LEU A 1 197 ? -3.439 -7.392 11.337 1.00 91.12 197 LEU A C 1
ATOM 1526 O O . LEU A 1 197 ? -3.029 -8.420 11.867 1.00 91.12 197 LEU A O 1
ATOM 1530 N N . GLU A 1 198 ? -4.282 -7.407 10.302 1.00 95.56 198 GLU A N 1
ATOM 1531 C CA . GLU A 1 198 ? -4.757 -8.651 9.681 1.00 95.56 198 GLU A CA 1
ATOM 1532 C C . GLU A 1 198 ? -3.618 -9.402 8.971 1.00 95.56 198 GLU A C 1
ATOM 1534 O O . GLU A 1 198 ? -3.455 -10.605 9.168 1.00 95.56 198 GLU A O 1
ATOM 1539 N N . LEU A 1 199 ? -2.778 -8.701 8.200 1.00 93.75 199 LEU A N 1
ATOM 1540 C CA . LEU A 1 199 ? -1.597 -9.285 7.553 1.00 93.75 199 LEU A CA 1
ATOM 1541 C C . LEU A 1 199 ? -0.625 -9.882 8.586 1.00 93.75 199 LEU A C 1
ATOM 1543 O O . LEU A 1 199 ? -0.192 -11.027 8.444 1.00 93.75 199 LEU A O 1
ATOM 1547 N N . GLU A 1 200 ? -0.313 -9.143 9.652 1.00 92.75 200 GLU A N 1
ATOM 1548 C CA . GLU A 1 200 ? 0.534 -9.622 10.753 1.00 92.75 200 GLU A CA 1
ATOM 1549 C C . GLU A 1 200 ? -0.068 -10.863 11.426 1.00 92.75 200 GLU A C 1
ATOM 1551 O O . GLU A 1 200 ? 0.637 -11.853 11.640 1.00 92.75 200 GLU A O 1
ATOM 1556 N N . ALA A 1 201 ? -1.379 -10.860 11.693 1.00 92.12 201 ALA A N 1
ATOM 1557 C CA . ALA A 1 201 ? -2.083 -11.996 12.290 1.00 92.12 201 ALA A CA 1
ATOM 1558 C C . ALA A 1 201 ? -2.034 -13.260 11.413 1.00 92.12 201 ALA A C 1
ATOM 1560 O O . ALA A 1 201 ? -2.048 -14.374 11.939 1.00 92.12 201 ALA A O 1
ATOM 1561 N N . ARG A 1 202 ? -1.925 -13.105 10.087 1.00 93.62 202 ARG A N 1
ATOM 1562 C CA . ARG A 1 202 ? -1.778 -14.219 9.134 1.00 93.62 202 ARG A CA 1
ATOM 1563 C C . ARG A 1 202 ? -0.331 -14.600 8.816 1.00 93.62 202 ARG A C 1
ATOM 1565 O O . ARG A 1 202 ? -0.093 -15.497 8.007 1.00 93.62 202 ARG A O 1
ATOM 1572 N N . GLY A 1 203 ? 0.637 -13.983 9.492 1.00 89.31 203 GLY A N 1
ATOM 1573 C CA . GLY A 1 203 ? 2.052 -14.339 9.402 1.00 89.31 203 GLY A CA 1
ATOM 1574 C C . GLY A 1 203 ? 2.826 -13.614 8.301 1.00 89.31 203 GLY A C 1
ATOM 1575 O O . GLY A 1 203 ? 3.931 -14.038 7.960 1.00 89.31 203 GLY A O 1
ATOM 1576 N N . TYR A 1 204 ? 2.286 -12.535 7.734 1.00 91.38 204 TYR A N 1
ATOM 1577 C CA . TYR A 1 204 ? 3.053 -11.623 6.886 1.00 91.38 204 TYR A CA 1
ATOM 1578 C C . TYR A 1 204 ? 3.932 -10.699 7.741 1.00 91.38 204 TYR A C 1
ATOM 1580 O O . TYR A 1 204 ? 3.649 -10.455 8.9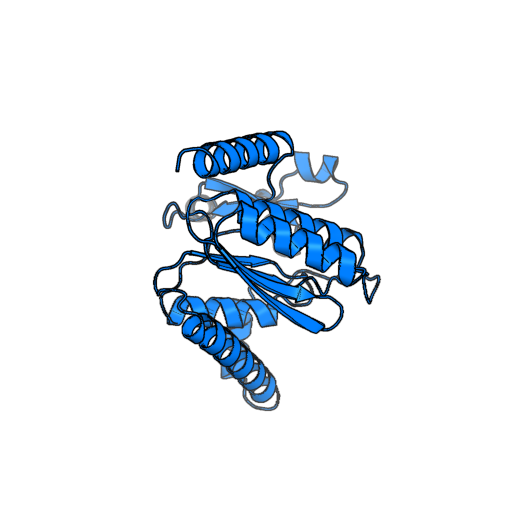14 1.00 91.38 204 TYR A O 1
ATOM 1588 N N . ARG A 1 205 ? 5.021 -10.177 7.163 1.00 90.25 205 ARG A N 1
ATOM 1589 C CA . ARG A 1 205 ? 5.989 -9.334 7.890 1.00 90.25 205 ARG A CA 1
ATOM 1590 C C . ARG A 1 205 ? 6.013 -7.913 7.345 1.00 90.25 205 ARG A C 1
ATOM 1592 O O . ARG A 1 205 ? 6.424 -7.705 6.206 1.00 90.25 205 ARG A O 1
ATOM 1599 N N . GLY A 1 206 ? 5.591 -6.947 8.154 1.00 85.19 206 GLY A N 1
ATOM 1600 C CA . GLY A 1 206 ? 5.602 -5.538 7.773 1.00 85.19 206 GLY A CA 1
ATOM 1601 C C . GLY A 1 206 ? 7.022 -4.987 7.670 1.00 85.19 206 GLY A C 1
ATOM 1602 O O . GLY A 1 206 ? 7.880 -5.310 8.491 1.00 85.19 206 GLY A O 1
ATOM 1603 N N . VAL A 1 207 ? 7.262 -4.146 6.667 1.00 86.19 207 VAL A N 1
ATOM 1604 C CA . VAL A 1 207 ? 8.484 -3.345 6.537 1.00 86.19 207 VAL A CA 1
ATOM 1605 C C . VAL A 1 207 ? 8.126 -1.879 6.326 1.00 86.19 207 VAL A C 1
ATOM 1607 O O . VAL A 1 207 ? 7.098 -1.553 5.727 1.00 86.19 207 VAL A O 1
ATOM 1610 N N . SER A 1 208 ? 8.976 -0.984 6.821 1.00 76.56 208 SER A N 1
ATOM 1611 C CA . SER A 1 208 ? 8.755 0.456 6.695 1.00 76.56 208 SER A CA 1
ATOM 1612 C C . SER A 1 208 ? 8.968 0.923 5.248 1.00 76.56 208 SER A C 1
ATOM 1614 O O . SER A 1 208 ? 9.959 0.534 4.618 1.00 76.56 208 SER A O 1
ATOM 1616 N N . PRO A 1 209 ? 8.083 1.777 4.700 1.00 75.56 209 PRO A N 1
ATOM 1617 C CA . PRO A 1 209 ? 8.307 2.376 3.393 1.00 75.56 209 PRO A CA 1
ATOM 1618 C C . PRO A 1 209 ? 9.545 3.276 3.433 1.00 75.56 209 PRO A C 1
ATOM 1620 O O . PRO A 1 209 ? 9.716 4.094 4.337 1.00 75.56 209 PRO A O 1
ATOM 1623 N N . ARG A 1 210 ? 10.402 3.147 2.418 1.00 76.75 210 ARG A N 1
ATOM 1624 C CA . ARG A 1 210 ? 11.567 4.010 2.213 1.00 76.75 210 ARG A CA 1
ATOM 1625 C C . ARG A 1 210 ? 11.504 4.607 0.820 1.00 76.75 210 ARG A C 1
ATOM 1627 O O . ARG A 1 2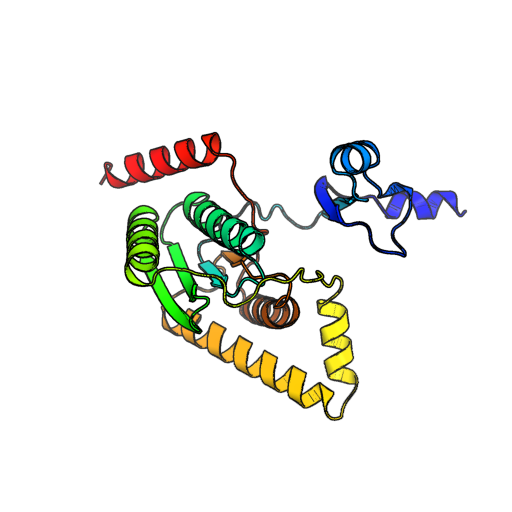10 ? 11.472 3.873 -0.164 1.00 76.75 210 ARG A O 1
ATOM 1634 N N . VAL A 1 211 ? 11.554 5.932 0.749 1.00 77.19 211 VAL A N 1
ATOM 1635 C CA . VAL A 1 211 ? 11.746 6.648 -0.511 1.00 77.19 211 VAL A CA 1
ATOM 1636 C C . VAL A 1 211 ? 13.231 6.630 -0.852 1.00 77.19 211 VAL A C 1
ATOM 1638 O O . VAL A 1 211 ? 14.066 7.043 -0.043 1.00 77.19 211 VAL A O 1
ATOM 1641 N N . LEU A 1 212 ? 13.562 6.106 -2.029 1.00 75.00 212 LEU A N 1
ATOM 1642 C CA . LEU A 1 212 ? 14.931 6.084 -2.526 1.00 75.00 212 LEU A CA 1
ATOM 1643 C C . LEU A 1 212 ? 15.309 7.426 -3.149 1.00 75.00 212 LEU A C 1
ATOM 1645 O O . LEU A 1 212 ? 14.487 8.091 -3.786 1.00 75.00 212 LEU A O 1
ATOM 1649 N N . LYS A 1 213 ? 16.585 7.790 -3.024 1.00 79.88 213 LYS A N 1
ATOM 1650 C CA . LYS A 1 213 ? 17.151 8.890 -3.806 1.00 79.88 213 LYS A CA 1
ATOM 1651 C C . LYS A 1 213 ? 17.302 8.486 -5.280 1.00 79.88 213 LYS A C 1
ATOM 1653 O O . LYS A 1 213 ? 17.467 7.294 -5.561 1.00 79.88 213 LYS A O 1
ATOM 1658 N N . PRO A 1 214 ? 17.305 9.442 -6.228 1.00 76.25 214 PRO A N 1
ATOM 1659 C CA . PRO A 1 214 ? 17.425 9.144 -7.657 1.00 76.25 214 PRO A CA 1
ATOM 1660 C C . PRO A 1 214 ? 18.605 8.222 -8.010 1.00 76.25 214 PRO A C 1
ATOM 1662 O O . PRO A 1 214 ? 18.448 7.267 -8.770 1.00 76.25 214 PRO A O 1
ATOM 1665 N N . GLU A 1 215 ? 19.776 8.443 -7.413 1.00 81.94 215 GLU A N 1
ATOM 1666 C CA . GLU A 1 215 ? 20.975 7.627 -7.622 1.00 81.94 215 GLU A CA 1
ATOM 1667 C C . GLU A 1 215 ? 20.815 6.172 -7.147 1.00 81.94 215 GLU A C 1
ATOM 1669 O O . GLU A 1 215 ? 21.323 5.237 -7.778 1.00 81.94 215 GLU A O 1
ATOM 1674 N N . GLU A 1 216 ? 20.060 5.958 -6.069 1.00 81.00 216 GLU A N 1
ATOM 1675 C CA . GLU A 1 216 ? 19.758 4.629 -5.539 1.00 81.00 216 GLU A CA 1
ATOM 1676 C C . GLU A 1 216 ? 18.776 3.898 -6.460 1.00 81.00 216 GLU A C 1
ATOM 1678 O O . GLU A 1 216 ? 18.979 2.720 -6.757 1.00 81.00 216 GLU A O 1
ATOM 1683 N N . VAL A 1 217 ? 17.763 4.605 -6.977 1.00 81.38 217 VAL A N 1
ATOM 1684 C CA . VAL A 1 217 ? 16.808 4.058 -7.955 1.00 81.38 217 VAL A CA 1
ATOM 1685 C C . VAL A 1 217 ? 17.538 3.592 -9.212 1.00 81.38 217 VAL A C 1
ATOM 1687 O O . VAL A 1 217 ? 17.368 2.447 -9.629 1.00 81.38 217 VAL A O 1
ATOM 1690 N N . VAL A 1 218 ? 18.404 4.433 -9.789 1.00 84.12 218 VAL A N 1
ATOM 1691 C CA . VAL A 1 218 ? 19.184 4.082 -10.990 1.00 84.12 218 VAL A CA 1
ATOM 1692 C C . VAL A 1 218 ? 20.046 2.845 -10.744 1.00 84.12 218 VAL A C 1
ATOM 1694 O O . VAL A 1 218 ? 20.111 1.954 -11.593 1.00 84.12 218 VAL A O 1
ATOM 1697 N N . THR A 1 219 ? 20.686 2.766 -9.578 1.00 87.38 219 THR A N 1
ATOM 1698 C CA . THR A 1 219 ? 21.503 1.608 -9.197 1.00 87.38 219 THR A CA 1
ATOM 1699 C C . THR A 1 219 ? 20.656 0.336 -9.144 1.00 87.38 219 THR A C 1
ATOM 1701 O O . THR A 1 219 ? 21.007 -0.664 -9.772 1.00 87.38 219 THR A O 1
ATOM 1704 N N . LYS A 1 220 ? 19.494 0.385 -8.484 1.00 86.00 220 LYS A N 1
ATOM 1705 C CA . LYS A 1 220 ? 18.587 -0.764 -8.358 1.00 86.00 220 LYS A CA 1
ATOM 1706 C C . LYS A 1 220 ? 17.976 -1.206 -9.684 1.00 86.00 220 LYS A C 1
ATOM 1708 O O . LYS A 1 220 ? 17.879 -2.404 -9.940 1.00 86.00 220 LYS A O 1
ATOM 1713 N N . LEU A 1 221 ? 17.638 -0.268 -10.563 1.00 85.50 221 LEU A N 1
ATOM 1714 C CA . LEU A 1 221 ? 17.161 -0.590 -11.908 1.00 85.50 221 LEU A CA 1
ATOM 1715 C C . LEU A 1 221 ? 18.242 -1.282 -12.745 1.00 85.50 221 LEU A C 1
ATOM 1717 O O . LEU A 1 221 ? 17.949 -2.254 -13.436 1.00 85.50 221 LEU A O 1
ATOM 1721 N N . ARG A 1 222 ? 19.502 -0.837 -12.654 1.00 87.44 222 ARG A N 1
ATOM 1722 C CA . ARG A 1 222 ? 20.620 -1.510 -13.334 1.00 87.44 222 ARG A CA 1
ATOM 1723 C C . ARG A 1 222 ? 20.816 -2.936 -12.830 1.00 87.44 222 ARG A C 1
ATOM 1725 O O . ARG A 1 222 ? 21.006 -3.829 -13.652 1.00 87.44 222 ARG A O 1
ATOM 1732 N N . GLU A 1 223 ? 20.726 -3.157 -11.517 1.00 86.62 223 GLU A N 1
ATOM 1733 C CA . GLU A 1 223 ? 20.746 -4.508 -10.939 1.00 86.62 223 GLU A CA 1
ATOM 1734 C C . GLU A 1 223 ? 19.614 -5.376 -11.519 1.00 86.62 223 GLU A C 1
ATOM 1736 O O . GLU A 1 223 ? 19.866 -6.499 -11.954 1.00 86.62 223 GLU A O 1
ATOM 1741 N N . ALA A 1 224 ? 18.383 -4.852 -11.581 1.00 84.19 224 ALA A N 1
ATOM 1742 C CA . ALA A 1 224 ? 17.229 -5.572 -12.126 1.00 84.19 224 ALA A CA 1
ATOM 1743 C C . ALA A 1 224 ? 17.409 -5.946 -13.608 1.00 84.19 224 ALA A C 1
ATOM 1745 O O . ALA A 1 224 ? 17.161 -7.086 -13.993 1.00 84.19 224 ALA A O 1
ATOM 1746 N N . VAL A 1 225 ? 17.908 -5.016 -14.429 1.00 86.38 225 VAL A N 1
ATOM 1747 C CA . VAL A 1 225 ? 18.187 -5.261 -15.854 1.00 86.38 225 VAL A CA 1
AT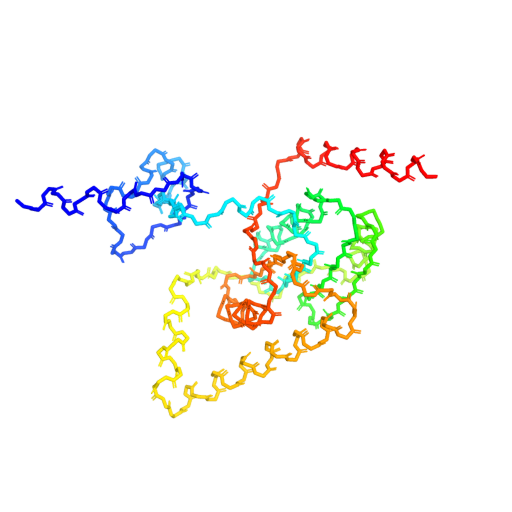OM 1748 C C . VAL A 1 225 ? 19.305 -6.283 -16.046 1.00 86.38 225 VAL A C 1
ATOM 1750 O O . VAL A 1 225 ? 19.201 -7.137 -16.924 1.00 86.38 225 VAL A O 1
ATOM 1753 N N . ALA A 1 226 ? 20.369 -6.217 -15.243 1.00 85.06 226 ALA A N 1
ATOM 1754 C CA . ALA A 1 226 ? 21.458 -7.188 -15.313 1.00 85.06 226 ALA A CA 1
ATOM 1755 C C . ALA A 1 226 ? 20.964 -8.607 -14.996 1.00 85.06 226 ALA A C 1
ATOM 1757 O O . ALA A 1 226 ? 21.320 -9.544 -15.705 1.00 85.06 226 ALA A O 1
ATOM 1758 N N . MET A 1 227 ? 20.095 -8.754 -13.991 1.00 81.12 227 MET A N 1
ATOM 1759 C CA . MET A 1 227 ? 19.487 -10.043 -13.648 1.00 81.12 227 MET A CA 1
ATOM 1760 C C . MET A 1 227 ? 18.577 -10.570 -14.761 1.00 81.12 227 MET A C 1
ATOM 1762 O O . MET A 1 227 ? 18.649 -11.750 -15.078 1.00 81.12 227 MET A O 1
ATOM 1766 N N . ALA A 1 228 ? 17.781 -9.710 -15.402 1.00 79.56 228 ALA A N 1
ATOM 1767 C CA . ALA A 1 228 ? 16.900 -10.113 -16.500 1.00 79.56 228 ALA A CA 1
ATOM 1768 C C . ALA A 1 228 ? 17.652 -10.563 -17.770 1.00 79.56 228 ALA A C 1
ATOM 1770 O O . ALA A 1 228 ? 17.098 -11.295 -18.580 1.00 79.56 228 ALA A O 1
ATOM 1771 N N . ARG A 1 229 ? 18.904 -10.121 -17.962 1.00 75.31 229 ARG A N 1
ATOM 1772 C CA . ARG A 1 229 ? 19.758 -10.499 -19.106 1.00 75.31 229 ARG A CA 1
ATOM 1773 C C . ARG A 1 229 ? 20.640 -11.725 -18.850 1.00 75.31 229 ARG A C 1
ATOM 1775 O O . ARG A 1 229 ? 21.285 -12.193 -19.781 1.00 75.31 229 ARG A O 1
ATOM 1782 N N . GLY A 1 230 ? 20.740 -12.174 -17.599 1.00 61.56 230 GLY A N 1
ATOM 1783 C CA . GLY A 1 230 ? 21.570 -13.309 -17.181 1.00 61.56 230 GLY A CA 1
ATOM 1784 C C . GLY A 1 230 ? 20.864 -14.669 -17.228 1.00 61.56 230 GLY A C 1
ATOM 1785 O O . GLY A 1 230 ? 21.444 -15.640 -16.746 1.00 61.56 230 GLY A O 1
ATOM 1786 N N . TYR A 1 231 ? 19.643 -14.717 -17.768 1.00 46.72 231 TYR A N 1
ATOM 1787 C CA . TYR A 1 231 ? 18.855 -15.919 -18.048 1.00 46.72 231 TYR A CA 1
ATOM 1788 C C . TYR A 1 231 ? 18.720 -16.122 -19.556 1.00 46.72 231 TYR A C 1
ATOM 1790 O O . TYR A 1 231 ? 18.543 -15.104 -20.265 1.00 46.72 231 TYR A O 1
#

Radius of gyration: 19.35 Å; Cα contacts (8 Å, |Δi|>4): 336; chains: 1; bounding box: 44×43×61 Å

Nearest PDB structures (foldseek):
  4nb4-assembly4_G  TM=4.722E-01  e=3.255E+00  Staphylococcus aureus subsp. aureus MRSA252
  4m7x-assembly1_A  TM=4.530E-01  e=3.057E+00  Staphylococcus aureus subsp. aureus MW2
  4nb4-assembly1_A  TM=4.766E-01  e=4.750E+00  Staphylococcus aureus subsp. aureus MRSA252
  5jic-assembly1_A-2  TM=3.549E-01  e=2.870E+00  Staphylococcus aureus subsp. aureus MW2
  4nb4-assembly3_E  TM=2.799E-01  e=6.509E+00  Staphylococcus aureus subsp. aureus MRSA252

Foldseek 3Di:
DVVVVVVVVAAADFPDKDFDDPVDDPVQWPVVVCVVVVGTIGTDGDHDDDDPVDQAQEEEAEQQAQAPVLNVVSVLLSLQSLLSDFDKHWYFYQANVRDTDIDIDTSVRVVVVVVVCCVVVVGDHPHHDDDDADPPLVVVLVVLCVVDDPSVVVNVVLLVVLVVVVVVVVVVVPDAQGEYEYRYYRNCVNSVVSNVVSSVVRRYHYDYGDRDDPVVSVVSVVVSVVVVVVD

Solvent-accessible surface area (backbone atoms only — not comparable to full-atom values): 13033 Å² total; per-residue (Å²): 118,75,72,71,64,59,69,65,81,74,59,44,56,82,71,47,74,43,76,61,53,98,87,61,58,79,83,42,44,35,61,76,58,14,68,74,69,78,46,63,26,20,55,37,57,46,61,87,74,72,91,58,84,58,48,36,33,35,40,40,36,37,45,60,19,44,19,68,70,53,32,53,50,45,52,51,35,49,55,27,41,54,49,68,41,79,65,67,32,36,39,40,40,33,41,50,89,68,52,75,47,79,43,74,32,44,55,66,56,41,50,53,50,51,52,51,50,47,71,73,66,62,83,61,64,86,43,81,54,90,64,70,72,77,79,64,55,68,61,50,51,57,48,38,70,69,66,44,73,76,45,38,55,56,51,52,50,37,49,52,51,22,49,53,55,51,48,57,45,48,77,67,71,54,59,75,60,43,30,27,29,77,43,66,35,48,77,47,49,66,58,51,49,41,31,50,53,49,40,45,75,66,44,31,39,79,33,82,85,55,74,62,54,72,71,55,48,55,52,36,50,51,54,53,53,53,58,67,67,73,107

Secondary structure (DSSP, 8-state):
-HHHHHTTTT-SEEEEEEE--TT--TTTB-HHHHHHHTS-EEEEEE-S-----PPPSEEEEE---SSHHHHHHHHHHHHHHHHSS-S-EEEEEE-TTS-EEEEEESHHHHHHHHHHHHHHHT---S---PPPPPS-HHHHHHHHHHH-THHHHHHHHHHHHHHHHHHHHHHTT--TT-EEEEE--GGGHHHHHHHHHHHHHTT-EE----PPPHHHHHHHHHHHHHHHH--